Protein AF-A0A074TJA2-F1 (afdb_monomer_lite)

Secondary structure (DSSP, 8-state):
-----------GGGS-HHHHHHHHHHHHHHHHHHHHHHHTT--HHHHHHHHTTT-SS-EEEEE-TTT-EEEEEEE-----TTS-SEEEEEEE-TT--GGGTTSPPPEEEEEEE-TT--EEEEE--HHHHHHS---S-TT---HHHHHHHHT------SS-HHHHHHHHHHHHHTHHHHHT--TT-B-----HHHHHHHHHHHHT-

Radius of gyration: 16.57 Å; chains: 1; bounding box: 41×42×46 Å

Organism: NCBI:txid1185766

InterPro domains:
  IPR054242 Domain of unknown function DUF6969 [PF22308] (24-182)

Structure (mmCIF, N/CA/C/O backbone):
data_AF-A0A074TJA2-F1
#
_entry.id   AF-A0A074TJA2-F1
#
loop_
_atom_site.group_PDB
_atom_site.id
_atom_site.type_symbol
_atom_site.label_atom_id
_atom_site.label_alt_id
_atom_site.label_comp_id
_atom_site.label_asym_id
_atom_site.label_entity_id
_atom_site.label_seq_id
_atom_site.pdbx_PDB_ins_code
_atom_site.Cartn_x
_atom_site.Cartn_y
_atom_site.Cartn_z
_atom_site.occupancy
_atom_site.B_iso_or_equiv
_atom_site.auth_seq_id
_atom_site.auth_comp_id
_atom_site.auth_asym_id
_atom_site.auth_atom_id
_atom_site.pdbx_PDB_model_num
ATOM 1 N N . MET A 1 1 ? -2.357 29.536 -5.631 1.00 30.75 1 MET A N 1
ATOM 2 C CA . MET A 1 1 ? -2.933 29.443 -4.271 1.00 30.75 1 MET A CA 1
ATOM 3 C C . MET A 1 1 ? -4.140 28.509 -4.349 1.00 30.75 1 MET A C 1
ATOM 5 O O . MET A 1 1 ? -5.257 28.962 -4.555 1.00 30.75 1 MET A O 1
ATOM 9 N N . GLY A 1 2 ? -3.897 27.194 -4.376 1.00 33.72 2 GLY A N 1
ATOM 10 C CA . GLY A 1 2 ? -4.953 26.190 -4.551 1.00 33.72 2 GLY A CA 1
ATOM 11 C C . GLY A 1 2 ? -5.760 26.041 -3.265 1.00 33.72 2 GLY A C 1
ATOM 12 O O . GLY A 1 2 ? -5.173 25.934 -2.188 1.00 33.72 2 GLY A O 1
ATOM 13 N N . ARG A 1 3 ? -7.092 26.088 -3.366 1.00 32.34 3 ARG A N 1
ATOM 14 C CA . ARG A 1 3 ? -7.999 25.817 -2.243 1.00 32.34 3 ARG A CA 1
ATOM 15 C C . ARG A 1 3 ? -7.696 24.407 -1.733 1.00 32.34 3 ARG A C 1
ATOM 17 O O . ARG A 1 3 ? -7.904 23.450 -2.467 1.00 32.34 3 ARG A O 1
ATOM 24 N N . ARG A 1 4 ? -7.207 24.285 -0.495 1.00 37.53 4 ARG A N 1
ATOM 25 C CA . ARG A 1 4 ? -7.181 23.006 0.224 1.00 37.53 4 ARG A CA 1
ATOM 26 C C . ARG A 1 4 ? -8.641 22.610 0.445 1.00 37.53 4 ARG A C 1
ATOM 28 O O . ARG A 1 4 ? -9.307 23.204 1.290 1.00 37.53 4 ARG A O 1
ATOM 35 N N . GLY A 1 5 ? -9.171 21.716 -0.387 1.00 38.69 5 GLY A N 1
ATOM 36 C CA . GLY A 1 5 ? -10.471 21.106 -0.133 1.00 38.69 5 GLY A CA 1
ATOM 37 C C . GLY A 1 5 ? -10.385 20.355 1.190 1.00 38.69 5 GLY A C 1
ATOM 38 O O . GLY A 1 5 ? -9.496 19.530 1.369 1.00 38.69 5 GLY A O 1
ATOM 39 N N . THR A 1 6 ? -11.250 20.688 2.144 1.00 38.28 6 THR A N 1
ATOM 40 C CA . THR A 1 6 ? -11.366 19.943 3.397 1.00 38.28 6 THR A CA 1
ATOM 41 C C . THR A 1 6 ? -11.958 18.579 3.078 1.00 38.28 6 THR A C 1
ATOM 43 O O . THR A 1 6 ? -13.130 18.477 2.716 1.00 38.28 6 THR A O 1
ATOM 46 N N . PHE A 1 7 ? -11.123 17.551 3.163 1.00 52.09 7 PHE A N 1
ATOM 47 C CA . PHE A 1 7 ? -11.544 16.161 3.103 1.00 52.09 7 PHE A CA 1
ATOM 48 C C . PHE A 1 7 ? -12.272 15.774 4.396 1.00 52.09 7 PHE A C 1
ATOM 50 O O . PHE A 1 7 ? -11.975 16.307 5.465 1.00 52.09 7 PHE A O 1
ATOM 57 N N . THR A 1 8 ? -13.225 14.849 4.292 1.00 53.38 8 THR A N 1
ATOM 58 C CA . THR A 1 8 ? -13.797 14.158 5.451 1.00 53.38 8 THR A CA 1
ATOM 59 C C . THR A 1 8 ? -13.153 12.783 5.493 1.00 53.38 8 THR A C 1
ATOM 61 O O . THR A 1 8 ? -13.535 11.918 4.708 1.00 53.38 8 THR A O 1
ATOM 64 N N . THR A 1 9 ? -12.160 12.596 6.367 1.00 66.25 9 THR A N 1
ATOM 65 C CA . THR A 1 9 ? -11.638 11.262 6.686 1.00 66.25 9 THR A CA 1
ATOM 66 C C . THR A 1 9 ? -12.822 10.354 7.028 1.00 66.25 9 THR A C 1
ATOM 68 O O . THR A 1 9 ? -13.689 10.781 7.799 1.00 66.25 9 THR A O 1
ATOM 71 N N . PRO A 1 10 ? -12.927 9.159 6.419 1.00 73.88 10 PRO A N 1
ATOM 72 C CA . PRO A 1 10 ? -14.045 8.260 6.659 1.00 73.88 10 PRO A CA 1
ATOM 73 C C . PRO A 1 10 ? -14.183 7.973 8.154 1.00 73.88 10 PRO A C 1
ATOM 75 O O . PRO A 1 10 ? -13.211 7.669 8.843 1.00 73.88 10 PRO A O 1
ATOM 78 N N . ASP A 1 11 ? -15.411 8.104 8.648 1.00 83.50 11 ASP A N 1
ATOM 79 C CA . ASP A 1 11 ? -15.756 7.871 10.046 1.00 83.50 11 ASP A CA 1
ATOM 80 C C . ASP A 1 11 ? -15.705 6.364 10.339 1.00 83.50 11 ASP A C 1
ATOM 82 O O . ASP A 1 11 ? -16.609 5.622 9.943 1.00 83.50 11 ASP A O 1
ATOM 86 N N . LEU A 1 12 ? -14.640 5.917 11.017 1.00 85.62 12 LEU A N 1
ATOM 87 C CA . LEU A 1 12 ? -14.413 4.504 11.341 1.00 85.62 12 LEU A CA 1
ATOM 88 C C . LEU A 1 12 ? -15.567 3.899 12.151 1.00 85.62 12 LEU A C 1
ATOM 90 O O . LEU A 1 12 ? -15.895 2.732 11.959 1.00 85.62 12 LEU A O 1
ATOM 94 N N . THR A 1 13 ? -16.258 4.708 12.964 1.00 87.81 13 THR A N 1
ATOM 95 C CA . THR A 1 13 ? -17.393 4.261 13.793 1.00 87.81 13 THR A CA 1
ATOM 96 C C . THR A 1 13 ? -18.590 3.777 12.969 1.00 87.81 13 THR A C 1
ATOM 98 O O . THR A 1 13 ? -19.493 3.121 13.490 1.00 87.81 13 THR A O 1
ATOM 101 N N . ARG A 1 14 ? -18.624 4.119 11.675 1.00 88.31 14 ARG A N 1
ATOM 102 C CA . ARG A 1 14 ? -19.693 3.753 10.737 1.00 88.31 14 ARG A CA 1
ATOM 103 C C . ARG A 1 14 ? -19.328 2.574 9.847 1.00 88.31 14 ARG A C 1
ATOM 105 O O . ARG A 1 14 ? -20.159 2.158 9.038 1.00 88.31 14 ARG A O 1
ATOM 112 N N . LEU A 1 15 ? -18.102 2.064 9.944 1.00 90.25 15 LEU A N 1
ATOM 113 C CA . LEU A 1 15 ? -17.669 0.912 9.168 1.00 90.25 15 LEU A CA 1
ATOM 114 C C . LEU A 1 15 ? -18.193 -0.379 9.797 1.00 90.25 15 LEU A C 1
ATOM 116 O O . LEU A 1 15 ? -18.339 -0.501 11.011 1.00 90.25 15 LEU A O 1
ATOM 120 N N . ALA A 1 16 ? -18.488 -1.362 8.948 1.00 93.25 16 ALA A N 1
ATOM 121 C CA . ALA A 1 16 ? -18.800 -2.700 9.426 1.00 93.25 16 ALA A CA 1
ATOM 122 C C . ALA A 1 16 ? -17.566 -3.294 10.116 1.00 93.25 16 ALA A C 1
ATOM 124 O O . ALA A 1 16 ? -16.453 -3.142 9.616 1.00 93.25 16 ALA A O 1
ATOM 125 N N . ARG A 1 17 ? -17.778 -4.037 11.206 1.00 93.75 17 ARG A N 1
ATOM 126 C CA . ARG A 1 17 ? -16.699 -4.704 11.949 1.00 93.75 17 ARG A CA 1
ATOM 127 C C . ARG A 1 17 ? -15.769 -5.521 11.046 1.00 93.75 17 ARG A C 1
ATOM 129 O O . ARG A 1 17 ? -14.565 -5.364 11.150 1.00 93.75 17 ARG A O 1
ATOM 136 N N . ALA A 1 18 ? -16.323 -6.288 10.105 1.00 94.88 18 ALA A N 1
ATOM 137 C CA . ALA A 1 18 ? -15.527 -7.056 9.145 1.00 94.88 18 ALA A CA 1
ATOM 138 C C . ALA A 1 18 ? -14.554 -6.178 8.334 1.00 94.88 18 ALA A C 1
ATOM 140 O O . ALA A 1 18 ? -13.415 -6.563 8.114 1.00 94.88 18 ALA A O 1
ATOM 141 N N . ARG A 1 19 ? -14.962 -4.959 7.947 1.00 93.81 19 ARG A N 1
ATOM 142 C CA . ARG A 1 19 ? -14.074 -4.027 7.238 1.00 93.81 19 ARG A CA 1
ATOM 143 C C . ARG A 1 19 ? -12.976 -3.483 8.151 1.00 93.81 19 ARG A C 1
ATOM 145 O O . ARG A 1 19 ? -11.861 -3.283 7.691 1.00 93.81 19 ARG A O 1
ATOM 152 N N . LEU A 1 20 ? -13.281 -3.234 9.425 1.00 94.62 20 LEU A N 1
ATOM 153 C CA . LEU A 1 20 ? -12.276 -2.827 10.410 1.00 94.62 20 LEU A CA 1
ATOM 154 C C . LEU A 1 20 ? -11.256 -3.949 10.658 1.00 94.62 20 LEU A C 1
ATOM 156 O O . LEU A 1 20 ? -10.067 -3.666 10.711 1.00 94.62 20 LEU A O 1
ATOM 160 N N . GLU A 1 21 ? -11.701 -5.205 10.742 1.00 96.69 21 GLU A N 1
ATOM 161 C CA . GLU A 1 21 ? -10.829 -6.385 10.869 1.00 96.69 21 GLU A CA 1
ATOM 162 C C . GLU A 1 21 ? -9.907 -6.523 9.644 1.00 96.69 21 GLU A C 1
ATOM 164 O O . GLU A 1 21 ? -8.693 -6.589 9.801 1.00 96.69 21 GLU A O 1
ATOM 169 N N . GLU A 1 22 ? -10.445 -6.420 8.422 1.00 96.19 22 GLU A N 1
ATOM 170 C CA . GLU A 1 22 ? -9.640 -6.412 7.188 1.00 96.19 22 GLU A CA 1
ATOM 171 C C . GLU A 1 22 ? -8.593 -5.286 7.170 1.00 96.19 22 GLU A C 1
ATOM 173 O O . GLU A 1 22 ? -7.446 -5.495 6.774 1.00 96.19 22 GLU A O 1
ATOM 178 N N . MET A 1 23 ? -8.975 -4.077 7.597 1.00 94.69 23 MET A N 1
ATOM 179 C CA . MET A 1 23 ? -8.049 -2.946 7.677 1.00 94.69 23 MET A CA 1
ATOM 180 C C . MET A 1 23 ? -6.971 -3.173 8.744 1.00 94.69 23 MET A C 1
ATOM 182 O O . MET A 1 23 ? -5.825 -2.779 8.536 1.00 94.69 23 MET A O 1
ATOM 186 N N . HIS A 1 24 ? -7.317 -3.796 9.872 1.00 95.50 24 HIS A N 1
ATOM 187 C CA . HIS A 1 24 ? -6.368 -4.135 10.929 1.00 95.50 24 HIS A CA 1
ATOM 188 C C . HIS A 1 24 ? -5.329 -5.154 10.441 1.00 95.50 24 HIS A C 1
ATOM 190 O O . HIS A 1 24 ? -4.132 -4.886 10.532 1.00 95.50 24 HIS A O 1
ATOM 196 N N . ASP A 1 25 ? -5.770 -6.263 9.845 1.00 97.31 25 ASP A N 1
ATOM 197 C CA . ASP A 1 25 ? -4.887 -7.308 9.303 1.00 97.31 25 ASP A CA 1
ATOM 198 C C . ASP A 1 25 ? -3.959 -6.746 8.210 1.00 97.31 25 ASP A C 1
ATOM 200 O O . ASP A 1 25 ? -2.762 -7.056 8.131 1.00 97.31 25 ASP A O 1
ATOM 204 N N . ALA A 1 26 ? -4.494 -5.846 7.381 1.00 96.81 26 ALA A N 1
ATOM 205 C CA . ALA A 1 26 ? -3.713 -5.124 6.390 1.00 96.81 26 ALA A CA 1
ATOM 206 C C . ALA A 1 26 ? -2.653 -4.219 7.044 1.00 96.81 26 ALA A C 1
ATOM 208 O O . ALA A 1 26 ? -1.508 -4.190 6.593 1.00 96.81 26 ALA A O 1
ATOM 209 N N . ALA A 1 27 ? -2.985 -3.521 8.134 1.00 94.69 27 ALA A N 1
ATOM 210 C CA . ALA A 1 27 ? -2.016 -2.715 8.873 1.00 94.69 27 ALA A CA 1
ATOM 211 C C . ALA A 1 27 ? -0.883 -3.555 9.471 1.00 94.69 27 ALA A C 1
ATOM 213 O O . ALA A 1 27 ? 0.282 -3.167 9.363 1.00 94.69 27 ALA A O 1
ATOM 214 N N . GLU A 1 28 ? -1.202 -4.706 10.068 1.00 96.25 28 GLU A N 1
ATOM 215 C CA . GLU A 1 28 ? -0.191 -5.628 10.595 1.00 96.25 28 GLU A CA 1
ATOM 216 C C . GLU A 1 28 ? 0.767 -6.077 9.492 1.00 96.25 28 GLU A C 1
ATOM 218 O O . GLU A 1 28 ? 1.984 -6.020 9.666 1.00 96.25 28 GLU A O 1
ATOM 223 N N . THR A 1 29 ? 0.227 -6.409 8.319 1.00 97.38 29 THR A N 1
ATOM 224 C CA . THR A 1 29 ? 1.022 -6.802 7.151 1.00 97.38 29 THR A CA 1
ATOM 225 C C . THR A 1 29 ? 1.961 -5.681 6.688 1.00 97.38 29 THR A C 1
ATOM 227 O O . THR A 1 29 ? 3.137 -5.931 6.403 1.00 97.38 29 THR A O 1
ATOM 230 N N . VAL A 1 30 ? 1.481 -4.430 6.635 1.00 94.75 30 VAL A N 1
ATOM 231 C CA . VAL A 1 30 ? 2.305 -3.257 6.282 1.00 94.75 30 VAL A CA 1
ATOM 232 C C . VAL A 1 30 ? 3.472 -3.110 7.264 1.00 94.75 30 VAL A C 1
ATOM 234 O O . VAL A 1 30 ? 4.630 -3.027 6.843 1.00 94.75 30 VAL A O 1
ATOM 237 N N . LEU A 1 31 ? 3.188 -3.129 8.567 1.00 93.50 31 LEU A N 1
ATOM 238 C CA . LEU A 1 31 ? 4.196 -2.961 9.618 1.00 93.50 31 LEU A CA 1
ATOM 239 C C . LEU A 1 31 ? 5.183 -4.132 9.675 1.00 93.5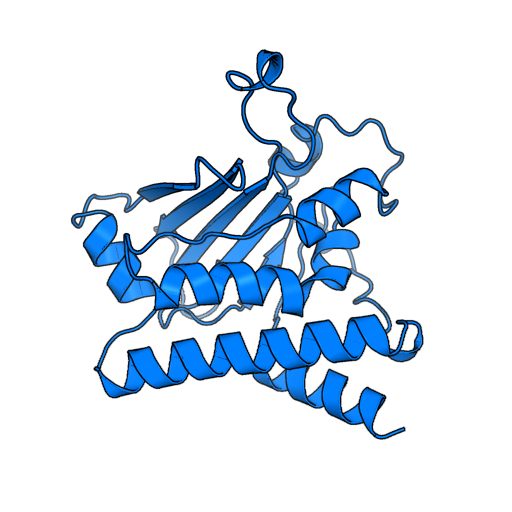0 31 LEU A C 1
ATOM 241 O O . LEU A 1 31 ? 6.377 -3.923 9.916 1.00 93.50 31 LEU A O 1
ATOM 245 N N . GLU A 1 32 ? 4.721 -5.358 9.428 1.00 95.75 32 GLU A N 1
ATOM 246 C CA . GLU A 1 32 ? 5.584 -6.533 9.332 1.00 95.75 32 GLU A CA 1
ATOM 247 C C . GLU A 1 32 ? 6.563 -6.391 8.164 1.00 95.75 32 GLU A C 1
ATOM 249 O O . GLU A 1 32 ? 7.770 -6.568 8.356 1.00 95.75 32 GLU A O 1
ATOM 254 N N . CYS A 1 33 ? 6.086 -5.990 6.983 1.00 94.69 33 CYS A N 1
ATOM 255 C CA . CYS A 1 33 ? 6.943 -5.769 5.818 1.00 94.69 33 CYS A CA 1
ATOM 256 C C . CYS A 1 33 ? 8.005 -4.694 6.092 1.00 94.69 33 CYS A C 1
ATOM 258 O O . CYS A 1 33 ? 9.193 -4.912 5.835 1.00 94.69 33 CYS A O 1
ATOM 260 N N . GLU A 1 34 ? 7.613 -3.557 6.674 1.00 92.12 34 GLU A N 1
ATOM 261 C CA . GLU A 1 34 ? 8.545 -2.495 7.076 1.00 92.12 34 GLU A CA 1
ATOM 262 C C . GLU A 1 34 ? 9.573 -2.993 8.108 1.00 92.12 34 GLU A C 1
ATOM 264 O O . GLU A 1 34 ? 10.772 -2.698 8.015 1.00 92.12 34 GLU A O 1
ATOM 269 N N . THR A 1 35 ? 9.139 -3.815 9.064 1.00 93.50 35 THR A N 1
ATOM 270 C CA . THR A 1 35 ? 10.003 -4.411 10.092 1.00 93.50 35 THR A CA 1
ATOM 271 C C . THR A 1 35 ? 11.000 -5.410 9.499 1.00 93.50 35 THR A C 1
ATOM 273 O O . THR A 1 35 ? 12.183 -5.391 9.842 1.00 93.50 35 THR A O 1
ATOM 276 N N . VAL A 1 36 ? 10.561 -6.298 8.608 1.00 94.62 36 VAL A N 1
ATOM 277 C CA . VAL A 1 36 ? 11.420 -7.308 7.967 1.00 94.62 36 VAL A CA 1
ATOM 278 C C . VAL A 1 36 ? 12.465 -6.649 7.066 1.00 94.62 36 VAL A C 1
ATOM 280 O O . VAL A 1 36 ? 13.647 -7.010 7.123 1.00 94.62 36 VAL A O 1
ATOM 283 N N . LEU A 1 37 ? 12.062 -5.647 6.281 1.00 92.19 37 LEU A N 1
ATOM 284 C CA . LEU A 1 37 ? 12.979 -4.886 5.432 1.00 92.19 37 LEU A CA 1
ATOM 285 C C . LEU A 1 37 ? 14.012 -4.135 6.280 1.00 92.19 37 LEU A C 1
ATOM 287 O O . LEU A 1 37 ? 15.217 -4.273 6.048 1.00 92.19 37 LEU A O 1
ATOM 291 N N . SER A 1 38 ? 13.567 -3.426 7.320 1.00 92.00 38 SER A N 1
ATOM 292 C CA . SER A 1 38 ? 14.460 -2.638 8.178 1.00 92.00 38 SER A CA 1
ATOM 293 C C . SER A 1 38 ? 15.469 -3.491 8.952 1.00 92.00 38 SER A C 1
ATOM 295 O O . SER A 1 38 ? 16.636 -3.106 9.043 1.00 92.00 38 SER A O 1
ATOM 297 N N . LYS A 1 39 ? 15.089 -4.690 9.423 1.00 93.69 39 LYS A N 1
ATOM 298 C CA . LYS A 1 39 ? 16.019 -5.668 10.033 1.00 93.69 39 LYS A CA 1
ATOM 299 C C . LYS A 1 39 ? 17.178 -6.051 9.110 1.00 93.69 39 LYS A C 1
ATOM 301 O O . LYS A 1 39 ? 18.247 -6.416 9.592 1.00 93.69 39 LYS A O 1
ATOM 306 N N . SER A 1 40 ? 16.976 -5.946 7.800 1.00 92.06 40 SER A N 1
ATOM 307 C CA . SER A 1 40 ? 17.986 -6.233 6.780 1.00 92.06 40 SER A CA 1
ATOM 308 C C . SER A 1 40 ? 18.707 -4.976 6.271 1.00 92.06 40 SER A C 1
ATOM 310 O O . SER A 1 40 ? 19.470 -5.055 5.310 1.00 92.06 40 SER A O 1
ATOM 312 N N . GLY A 1 41 ? 18.465 -3.808 6.878 1.00 90.12 41 GLY A N 1
ATOM 313 C CA . GLY A 1 41 ? 18.992 -2.524 6.405 1.00 90.12 41 GLY A CA 1
ATOM 314 C C . GLY A 1 41 ? 18.374 -2.057 5.082 1.00 90.12 41 GLY A C 1
ATOM 315 O O . GLY A 1 41 ? 18.992 -1.268 4.368 1.00 90.12 41 GLY A O 1
ATOM 316 N N . MET A 1 42 ? 17.189 -2.566 4.737 1.00 91.31 42 MET A N 1
ATOM 317 C CA . MET A 1 42 ? 16.442 -2.227 3.527 1.00 91.31 42 MET A CA 1
ATOM 318 C C . MET A 1 42 ? 15.209 -1.385 3.871 1.00 91.31 42 MET A C 1
ATOM 320 O O . MET A 1 42 ? 14.716 -1.392 4.998 1.00 91.31 42 MET A O 1
ATOM 324 N N . SER A 1 43 ? 14.684 -0.683 2.874 1.00 89.94 43 SER A N 1
ATOM 325 C CA . SER A 1 43 ? 13.373 -0.042 2.912 1.00 89.94 43 SER A CA 1
ATOM 326 C C . SER A 1 43 ? 12.624 -0.298 1.611 1.00 89.94 43 SER A C 1
ATOM 328 O O . SER A 1 43 ? 13.216 -0.663 0.594 1.00 89.94 43 SER A O 1
ATOM 330 N N . VAL A 1 44 ? 11.316 -0.056 1.619 1.00 88.81 44 VAL A N 1
ATOM 331 C CA . VAL A 1 44 ? 10.482 -0.183 0.417 1.00 88.81 44 VAL A CA 1
ATOM 332 C C . VAL A 1 44 ? 11.040 0.684 -0.726 1.00 88.81 44 VAL A C 1
ATOM 334 O O . VAL A 1 44 ? 11.194 0.228 -1.859 1.00 88.81 44 VAL A O 1
ATOM 337 N N . VAL A 1 45 ? 11.472 1.909 -0.404 1.00 87.38 45 VAL A N 1
ATOM 338 C CA . VAL A 1 45 ? 12.101 2.833 -1.361 1.00 87.38 45 VAL A CA 1
ATOM 339 C C . VAL A 1 45 ? 13.449 2.316 -1.862 1.00 87.38 45 VAL A C 1
ATOM 341 O O . VAL A 1 45 ? 13.713 2.404 -3.061 1.00 87.38 45 VAL A O 1
ATOM 344 N N . SER A 1 46 ? 14.309 1.763 -0.997 1.00 86.94 46 SER A N 1
ATOM 345 C CA . SER A 1 46 ? 15.611 1.254 -1.450 1.00 86.94 46 SER A CA 1
ATOM 346 C C . SER A 1 46 ? 15.461 0.098 -2.435 1.00 86.94 46 SER A C 1
ATOM 348 O O . SER A 1 46 ? 16.213 0.016 -3.407 1.00 86.94 46 SER A O 1
ATOM 350 N N . GLU A 1 47 ? 14.476 -0.770 -2.212 1.00 88.88 47 GLU A N 1
ATOM 351 C CA . GLU A 1 47 ? 14.199 -1.910 -3.084 1.00 88.88 47 GLU A CA 1
ATOM 352 C C . GLU A 1 47 ? 13.637 -1.467 -4.441 1.00 88.88 47 GLU A C 1
ATOM 354 O O . GLU A 1 47 ? 14.078 -1.963 -5.482 1.00 88.88 47 GLU A O 1
ATOM 359 N N . TRP A 1 48 ? 12.766 -0.456 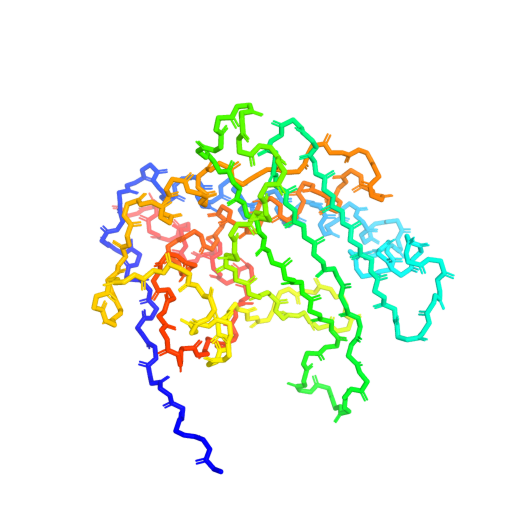-4.480 1.00 86.94 48 TRP A N 1
ATOM 360 C CA . TRP A 1 48 ? 12.337 0.128 -5.754 1.00 86.94 48 TRP A CA 1
ATOM 361 C C . TRP A 1 48 ? 13.448 0.861 -6.494 1.00 86.94 48 TRP A C 1
ATOM 363 O O . TRP A 1 48 ? 13.554 0.734 -7.711 1.00 86.94 48 TRP A O 1
ATOM 373 N N . LEU A 1 49 ? 14.316 1.589 -5.791 1.00 84.06 49 LEU A N 1
ATOM 374 C CA . LEU A 1 49 ? 15.472 2.235 -6.415 1.00 84.06 49 LEU A CA 1
ATOM 375 C C . LEU A 1 49 ? 16.397 1.212 -7.089 1.00 84.06 49 LEU A C 1
ATOM 377 O O . LEU A 1 49 ? 16.886 1.464 -8.195 1.00 84.06 49 LEU A O 1
ATOM 381 N N . ARG A 1 50 ? 16.596 0.047 -6.456 1.00 84.31 50 ARG A N 1
ATOM 382 C CA . ARG A 1 50 ? 17.317 -1.087 -7.055 1.00 84.31 50 ARG A CA 1
ATOM 383 C C . ARG A 1 50 ? 16.590 -1.615 -8.294 1.00 84.31 50 ARG A C 1
ATOM 385 O O . ARG A 1 50 ? 17.232 -1.818 -9.322 1.00 84.31 50 ARG A O 1
ATOM 392 N N . ALA A 1 51 ? 15.270 -1.786 -8.224 1.00 82.00 51 ALA A N 1
ATOM 393 C CA . ALA A 1 51 ? 14.442 -2.275 -9.330 1.00 82.00 51 ALA A CA 1
ATOM 394 C C . ALA A 1 51 ? 14.452 -1.354 -10.555 1.00 82.00 51 ALA A C 1
ATOM 396 O O . ALA A 1 51 ? 14.583 -1.812 -11.686 1.00 82.00 51 ALA A O 1
ATOM 397 N N . CYS A 1 52 ? 14.384 -0.048 -10.311 1.00 78.81 52 CYS A N 1
ATOM 398 C CA . CYS A 1 52 ? 14.489 1.020 -11.296 1.00 78.81 52 CYS A CA 1
ATOM 399 C C . CYS A 1 52 ? 15.914 1.144 -11.908 1.00 78.81 52 CYS A C 1
ATOM 401 O O . CYS A 1 52 ? 16.177 2.088 -12.656 1.00 78.81 52 CYS A O 1
ATOM 403 N N . ALA A 1 53 ? 16.853 0.243 -11.575 1.00 72.19 53 ALA A N 1
ATOM 404 C CA . ALA A 1 53 ? 18.239 0.200 -12.058 1.00 72.19 53 ALA A CA 1
ATOM 405 C C . ALA A 1 53 ? 19.011 1.530 -11.914 1.00 72.19 53 ALA A C 1
ATOM 407 O O . ALA A 1 53 ? 19.918 1.823 -12.692 1.00 72.19 53 ALA A O 1
ATOM 408 N N . GLY A 1 54 ? 18.641 2.364 -10.935 1.00 61.59 54 GLY A N 1
ATOM 409 C CA . GLY A 1 54 ? 19.248 3.682 -10.733 1.00 61.59 54 GLY A CA 1
ATOM 410 C C . GLY A 1 54 ? 18.986 4.709 -11.846 1.00 61.59 54 GLY A C 1
ATOM 411 O O . GLY A 1 54 ? 19.672 5.733 -11.879 1.00 61.59 54 GLY A O 1
ATOM 412 N N . ALA A 1 55 ? 18.024 4.470 -12.749 1.00 58.28 55 ALA A N 1
ATOM 413 C CA . ALA A 1 55 ? 17.640 5.425 -13.792 1.00 58.28 55 ALA A CA 1
ATOM 414 C C . ALA A 1 55 ? 17.224 6.781 -13.186 1.00 58.28 55 ALA A C 1
ATOM 416 O O . ALA A 1 55 ? 16.686 6.825 -12.083 1.00 58.28 55 ALA A O 1
ATOM 417 N N . ARG A 1 56 ? 17.466 7.899 -13.890 1.00 57.50 56 ARG A N 1
ATOM 418 C CA . ARG A 1 56 ? 16.998 9.237 -13.481 1.00 57.50 56 ARG A CA 1
ATOM 419 C C . ARG A 1 56 ? 16.204 9.920 -14.606 1.00 57.50 56 ARG A C 1
ATOM 421 O O . ARG A 1 56 ? 16.751 10.051 -15.701 1.00 57.50 56 ARG A O 1
ATOM 428 N N . PRO A 1 57 ? 14.960 10.374 -14.347 1.00 63.09 57 PRO A N 1
ATOM 429 C CA . PRO A 1 57 ? 14.214 10.194 -13.095 1.00 63.09 57 PRO A CA 1
ATOM 430 C C . PRO A 1 57 ? 13.903 8.709 -12.839 1.00 63.09 57 PRO A C 1
ATOM 432 O O . PRO A 1 57 ? 13.569 7.973 -13.768 1.00 63.09 57 PRO A O 1
ATOM 435 N N . ALA A 1 58 ? 14.056 8.261 -11.587 1.00 73.81 58 ALA A N 1
ATOM 436 C CA . ALA A 1 58 ? 13.834 6.864 -11.222 1.00 73.81 58 ALA A CA 1
ATOM 437 C C . ALA A 1 58 ? 12.339 6.573 -11.302 1.00 73.81 58 ALA A C 1
ATOM 439 O O . ALA A 1 58 ? 11.559 7.051 -10.476 1.00 73.81 58 ALA A O 1
ATOM 440 N N . ARG A 1 59 ? 11.954 5.825 -12.337 1.00 84.69 59 ARG A N 1
ATOM 441 C CA . ARG A 1 59 ? 10.591 5.363 -12.572 1.00 84.69 59 ARG A CA 1
ATOM 442 C C . ARG A 1 59 ? 10.620 3.883 -12.923 1.00 84.69 59 ARG A C 1
ATOM 444 O O . ARG A 1 59 ? 11.339 3.486 -13.836 1.00 84.69 59 ARG A O 1
ATOM 451 N N . CYS A 1 60 ? 9.804 3.097 -12.237 1.00 83.94 60 CYS A N 1
ATOM 452 C CA . CYS A 1 60 ? 9.584 1.693 -12.556 1.00 83.94 60 CYS A CA 1
ATOM 453 C C . CYS A 1 60 ? 8.084 1.403 -12.537 1.00 83.94 60 CYS A C 1
ATOM 455 O O . CYS A 1 60 ? 7.334 1.964 -11.741 1.00 83.94 60 CYS A O 1
ATOM 457 N N . GLU A 1 61 ? 7.654 0.571 -13.477 1.00 89.81 61 GLU A N 1
ATOM 458 C CA . GLU A 1 61 ? 6.267 0.161 -13.658 1.00 89.81 61 GLU A CA 1
ATOM 459 C C . GLU A 1 61 ? 6.198 -1.348 -13.482 1.00 89.81 61 GLU A C 1
ATOM 461 O O . GLU A 1 61 ? 6.961 -2.082 -14.110 1.00 89.81 61 GLU A O 1
ATOM 466 N N . ILE A 1 62 ? 5.306 -1.790 -12.603 1.00 91.00 62 ILE A N 1
ATOM 467 C CA . ILE A 1 62 ? 5.114 -3.192 -12.250 1.00 91.00 62 ILE A CA 1
ATOM 468 C C . ILE A 1 62 ? 3.656 -3.517 -12.518 1.00 91.00 62 ILE A C 1
ATOM 470 O O . ILE A 1 62 ? 2.766 -2.804 -12.062 1.00 91.00 62 ILE A O 1
ATOM 474 N N . THR A 1 63 ? 3.424 -4.568 -13.295 1.00 90.88 63 THR A N 1
ATOM 475 C CA . THR A 1 63 ? 2.086 -5.066 -13.619 1.00 90.88 63 THR A CA 1
ATOM 476 C C . THR A 1 63 ? 2.041 -6.542 -13.287 1.00 90.88 63 THR A C 1
ATOM 478 O O . THR A 1 63 ? 2.846 -7.310 -13.813 1.00 90.88 63 THR A O 1
ATOM 481 N N . ASP A 1 64 ? 1.102 -6.917 -12.431 1.00 91.44 64 ASP A N 1
ATOM 482 C CA . ASP A 1 64 ? 0.743 -8.302 -12.190 1.00 91.44 64 ASP A CA 1
ATOM 483 C C . ASP A 1 64 ? -0.236 -8.751 -13.288 1.00 91.44 64 ASP A C 1
ATOM 485 O O . ASP A 1 64 ? -1.332 -8.193 -13.398 1.00 91.44 64 ASP A O 1
ATOM 489 N N . PRO A 1 65 ? 0.149 -9.693 -14.165 1.00 86.81 65 PRO A N 1
ATOM 490 C CA . PRO A 1 65 ? -0.711 -10.125 -15.258 1.00 86.81 65 PRO A CA 1
ATOM 491 C C . PRO A 1 65 ? -1.908 -10.962 -14.786 1.00 86.81 65 PRO A C 1
ATOM 493 O O . PRO A 1 65 ? -2.891 -11.041 -15.524 1.00 86.81 65 PRO A O 1
ATOM 496 N N . GLU A 1 66 ? -1.833 -11.587 -13.606 1.00 87.12 66 GLU A N 1
ATOM 497 C CA . GLU A 1 66 ? -2.883 -12.457 -13.071 1.00 87.12 66 GLU A CA 1
ATOM 498 C C . GLU A 1 66 ? -3.980 -11.631 -12.404 1.00 87.12 66 GLU A C 1
ATOM 500 O O . GLU A 1 66 ? -5.150 -11.741 -12.772 1.00 87.12 66 GLU A O 1
ATOM 505 N N . THR A 1 67 ? -3.600 -10.730 -11.498 1.00 87.81 67 THR A N 1
ATOM 506 C CA . THR A 1 67 ? -4.556 -9.852 -10.801 1.00 87.81 67 THR A CA 1
ATOM 507 C C . THR A 1 67 ? -4.916 -8.604 -11.610 1.00 87.81 67 THR A C 1
ATOM 509 O O . THR A 1 67 ? -5.850 -7.882 -11.266 1.00 87.81 67 THR A O 1
ATOM 512 N N . ARG A 1 68 ? -4.153 -8.310 -12.675 1.00 86.50 68 ARG A N 1
ATOM 513 C CA . ARG A 1 68 ? -4.229 -7.071 -13.474 1.00 86.50 68 ARG A CA 1
ATOM 514 C C . ARG A 1 68 ? -4.024 -5.796 -12.651 1.00 86.50 68 ARG A C 1
ATOM 516 O O . ARG A 1 68 ? -4.403 -4.700 -13.080 1.00 86.50 68 ARG A O 1
ATOM 523 N N . SER A 1 69 ? -3.406 -5.924 -11.481 1.00 91.38 69 SER A N 1
ATOM 524 C CA . SER A 1 69 ? -3.007 -4.790 -10.658 1.00 91.38 69 SER A CA 1
ATOM 525 C C . SER A 1 69 ? -1.691 -4.230 -11.163 1.00 91.38 69 SER A C 1
ATOM 527 O O . SER A 1 69 ? -0.764 -4.956 -11.527 1.00 91.38 69 SER A O 1
ATOM 529 N N . ARG A 1 70 ? -1.602 -2.906 -11.199 1.00 91.88 70 ARG A N 1
ATOM 530 C CA . ARG A 1 70 ? -0.422 -2.213 -11.694 1.00 91.88 70 ARG A CA 1
ATOM 531 C C . ARG A 1 70 ? -0.094 -1.036 -10.804 1.00 91.88 70 ARG A C 1
ATOM 533 O O . ARG A 1 70 ? -0.981 -0.303 -10.374 1.00 91.88 70 ARG A O 1
ATOM 540 N N . TYR A 1 71 ? 1.194 -0.809 -10.602 1.00 92.12 71 TYR A N 1
ATOM 541 C CA . TYR A 1 71 ? 1.668 0.415 -9.987 1.00 92.12 71 TYR A CA 1
ATOM 542 C C . TYR A 1 71 ? 2.868 0.999 -10.725 1.00 92.12 71 TYR A C 1
ATOM 544 O O . TYR A 1 71 ? 3.660 0.293 -11.354 1.00 92.12 71 TYR A O 1
ATOM 552 N N . VAL A 1 72 ? 3.003 2.318 -10.637 1.00 90.19 72 VAL A N 1
ATOM 553 C CA . VAL A 1 72 ? 4.159 3.061 -11.133 1.00 90.19 72 VAL A CA 1
ATOM 554 C C . VAL A 1 72 ? 4.791 3.786 -9.959 1.00 90.19 72 VAL A C 1
ATOM 556 O O . VAL A 1 72 ? 4.190 4.688 -9.384 1.00 90.19 72 VAL A O 1
ATOM 559 N N . PHE A 1 73 ? 6.019 3.412 -9.627 1.00 89.62 73 PHE A N 1
ATOM 560 C CA . PHE A 1 73 ? 6.828 4.115 -8.642 1.00 89.62 73 PHE A CA 1
ATOM 561 C C . PHE A 1 73 ? 7.616 5.240 -9.315 1.00 89.62 73 PHE A C 1
ATOM 563 O O . PHE A 1 73 ? 8.152 5.060 -10.415 1.00 89.62 73 PHE A O 1
ATOM 570 N N . ARG A 1 74 ? 7.713 6.393 -8.650 1.00 87.31 74 ARG A N 1
ATOM 571 C CA . ARG A 1 74 ? 8.480 7.556 -9.099 1.00 87.31 74 ARG A CA 1
ATOM 572 C C . ARG A 1 74 ? 9.186 8.234 -7.930 1.00 87.31 74 ARG A C 1
ATOM 574 O O . ARG A 1 74 ? 8.555 8.571 -6.933 1.00 87.31 74 ARG A O 1
ATOM 581 N N . VAL A 1 75 ? 10.467 8.541 -8.107 1.00 83.50 75 VAL A N 1
ATOM 582 C CA . VAL A 1 75 ? 11.188 9.487 -7.241 1.00 83.50 75 VAL A CA 1
ATOM 583 C C . VAL A 1 75 ? 10.924 10.910 -7.717 1.00 83.50 75 VAL A C 1
ATOM 585 O O . VAL A 1 75 ? 11.000 11.187 -8.917 1.00 83.50 75 VAL A O 1
ATOM 588 N N . LEU A 1 76 ? 10.606 11.808 -6.789 1.00 81.31 76 LEU A N 1
ATOM 589 C CA . LEU A 1 76 ? 10.369 13.212 -7.097 1.00 81.31 76 LEU A CA 1
ATOM 590 C C . LEU A 1 76 ? 11.666 14.017 -6.969 1.00 81.31 76 LEU A C 1
ATOM 592 O O . LEU A 1 76 ? 12.438 13.822 -6.036 1.00 81.31 76 LEU A O 1
ATOM 596 N N . ASP A 1 77 ? 11.880 14.953 -7.896 1.00 67.06 77 ASP A N 1
ATOM 597 C CA . ASP A 1 77 ? 13.025 15.879 -7.880 1.00 67.06 77 ASP A CA 1
ATOM 598 C C . ASP A 1 77 ? 12.794 17.097 -6.951 1.00 67.06 77 ASP A C 1
ATOM 600 O O . ASP A 1 77 ? 13.543 18.074 -6.995 1.00 67.06 77 ASP A O 1
ATOM 604 N N . THR A 1 78 ? 11.743 17.083 -6.124 1.00 59.59 78 THR A N 1
ATOM 605 C CA . THR A 1 78 ? 11.301 18.237 -5.323 1.00 59.59 78 THR A CA 1
ATOM 606 C C . THR A 1 78 ? 11.858 18.248 -3.896 1.00 59.59 78 THR A C 1
ATOM 608 O O . THR A 1 78 ? 12.165 17.214 -3.304 1.00 59.59 78 THR A O 1
ATOM 611 N N . GLY A 1 79 ? 12.096 19.468 -3.402 1.00 50.59 79 GLY A N 1
ATOM 612 C CA . GLY A 1 79 ? 13.066 19.797 -2.366 1.00 50.59 79 GLY A CA 1
ATOM 613 C C . GLY A 1 79 ? 12.438 20.223 -1.044 1.00 50.59 79 GLY A C 1
ATOM 614 O O . GLY A 1 79 ? 11.965 21.345 -0.902 1.00 50.59 79 GLY A O 1
ATOM 615 N N . GLY A 1 80 ? 12.568 19.364 -0.036 1.00 49.75 80 GLY A N 1
ATOM 616 C CA . GLY A 1 80 ? 12.365 19.702 1.371 1.00 49.75 80 GLY A CA 1
ATOM 617 C C . GLY A 1 80 ? 11.924 18.485 2.195 1.00 49.75 80 GLY A C 1
ATOM 618 O O . GLY A 1 80 ? 11.253 17.608 1.662 1.00 49.75 80 GLY A O 1
ATOM 619 N N . PRO A 1 81 ? 12.262 18.409 3.496 1.00 55.12 81 PRO A N 1
ATOM 620 C CA . PRO A 1 81 ? 11.874 17.292 4.371 1.00 55.12 81 PRO A CA 1
ATOM 621 C C . PRO A 1 81 ? 10.353 17.153 4.562 1.00 55.12 81 PRO A C 1
ATOM 623 O O . PRO A 1 81 ? 9.879 16.101 4.978 1.00 55.12 81 PRO A O 1
ATOM 626 N N . GLU A 1 82 ? 9.583 18.204 4.260 1.00 58.16 82 GLU A N 1
ATOM 627 C CA . GLU A 1 82 ? 8.122 18.224 4.382 1.00 58.16 82 GLU A CA 1
ATOM 628 C C . GLU A 1 82 ? 7.384 17.802 3.104 1.00 58.16 82 GLU A C 1
ATOM 630 O O . GLU A 1 82 ? 6.166 17.624 3.150 1.00 58.16 82 GLU A O 1
ATOM 635 N N . GLU A 1 83 ? 8.081 17.532 1.999 1.00 70.06 83 GLU A N 1
ATOM 636 C CA . GLU A 1 83 ? 7.486 17.079 0.733 1.00 70.06 83 GLU A CA 1
ATOM 637 C C . GLU A 1 83 ? 7.592 15.554 0.556 1.00 70.06 83 GLU A C 1
ATOM 639 O O . GLU A 1 83 ? 8.356 14.882 1.253 1.00 70.06 83 GLU A O 1
ATOM 644 N N . ASP A 1 84 ? 6.785 14.983 -0.343 1.00 75.06 84 ASP A N 1
ATOM 645 C CA . ASP A 1 84 ? 6.933 13.571 -0.707 1.00 75.06 84 ASP A CA 1
ATOM 646 C C . ASP A 1 84 ? 8.271 13.381 -1.427 1.00 75.06 84 ASP A C 1
ATOM 648 O O . ASP A 1 84 ? 8.551 14.060 -2.417 1.00 75.06 84 ASP A O 1
ATOM 652 N N . ALA A 1 85 ? 9.074 12.423 -0.972 1.00 82.06 85 ALA A N 1
ATOM 653 C CA . ALA A 1 85 ? 10.293 12.034 -1.672 1.00 82.06 85 ALA A CA 1
ATOM 654 C C . ALA A 1 85 ? 9.978 11.111 -2.856 1.00 82.06 85 ALA A C 1
ATOM 656 O O . ALA A 1 85 ? 10.687 11.101 -3.864 1.00 82.06 85 ALA A O 1
ATOM 657 N N . CYS A 1 86 ? 8.927 10.299 -2.723 1.00 86.06 86 CYS A N 1
ATOM 658 C CA . CYS A 1 86 ? 8.517 9.316 -3.716 1.00 86.06 86 CYS A CA 1
ATOM 659 C C . CYS A 1 86 ? 6.994 9.274 -3.842 1.00 86.06 86 CYS A C 1
ATOM 661 O O . CYS A 1 86 ? 6.268 9.595 -2.902 1.00 86.06 86 CYS A O 1
ATOM 663 N N . GLN A 1 87 ? 6.514 8.848 -5.004 1.00 88.62 87 GLN A N 1
ATOM 664 C CA . GLN A 1 87 ? 5.100 8.632 -5.280 1.00 88.62 87 GLN A CA 1
ATOM 665 C C . GLN A 1 87 ? 4.875 7.278 -5.935 1.00 88.62 87 GLN A C 1
ATOM 667 O O . GLN A 1 87 ? 5.712 6.786 -6.694 1.00 88.62 87 GLN A O 1
ATOM 672 N N . ILE A 1 88 ? 3.714 6.706 -5.648 1.00 90.12 88 ILE A N 1
ATOM 673 C CA . ILE A 1 88 ? 3.225 5.472 -6.243 1.00 90.12 88 ILE A CA 1
ATOM 674 C C . ILE A 1 88 ? 1.870 5.762 -6.867 1.00 90.12 88 ILE A C 1
ATOM 676 O O . ILE A 1 88 ? 0.925 6.100 -6.162 1.00 90.12 88 ILE A O 1
ATOM 680 N N . ASP A 1 89 ? 1.767 5.592 -8.174 1.00 89.12 89 ASP A N 1
ATOM 681 C CA . ASP A 1 89 ? 0.506 5.641 -8.903 1.00 89.12 89 ASP A CA 1
ATOM 682 C C . ASP A 1 89 ? -0.078 4.232 -9.019 1.00 89.12 89 ASP A C 1
ATOM 684 O O . ASP A 1 89 ? 0.586 3.341 -9.545 1.00 89.12 89 ASP A O 1
ATOM 688 N N . LEU A 1 90 ? -1.312 4.039 -8.562 1.00 90.69 90 LEU A N 1
ATOM 689 C CA . LEU A 1 90 ? -2.009 2.753 -8.540 1.00 90.69 90 LEU A CA 1
ATOM 690 C C . LEU A 1 90 ? -3.021 2.643 -9.682 1.00 90.69 90 LEU A C 1
ATOM 692 O O . LEU A 1 90 ? -3.715 3.609 -10.002 1.00 90.69 90 LEU A O 1
ATOM 696 N N . TYR A 1 91 ? -3.158 1.446 -10.243 1.00 88.12 91 TYR A N 1
ATOM 697 C CA . TYR A 1 91 ? -4.110 1.105 -11.296 1.00 88.12 91 TYR A CA 1
ATOM 698 C C . TYR A 1 91 ? -4.644 -0.312 -11.054 1.00 88.12 91 TYR A C 1
ATOM 700 O O . TYR A 1 91 ? -3.881 -1.200 -10.674 1.00 88.12 91 TYR A O 1
ATOM 708 N N . CYS A 1 92 ? -5.930 -0.550 -11.305 1.00 85.81 92 CYS A N 1
ATOM 709 C CA . CYS A 1 92 ? -6.507 -1.890 -11.177 1.00 85.81 92 CYS A CA 1
ATOM 710 C C . CYS A 1 92 ? -7.649 -2.105 -12.152 1.00 85.81 92 CYS A C 1
ATOM 712 O O . CYS A 1 92 ? -8.562 -1.285 -12.242 1.00 85.81 92 CYS A O 1
ATOM 714 N N . ASP A 1 93 ? -7.633 -3.247 -12.823 1.00 78.69 93 ASP A N 1
ATOM 715 C CA . ASP A 1 93 ? -8.663 -3.636 -13.770 1.00 78.69 93 ASP A CA 1
ATOM 716 C C . ASP A 1 93 ? -9.387 -4.910 -13.324 1.00 78.69 93 ASP A C 1
ATOM 718 O O . ASP A 1 93 ? -9.233 -5.983 -13.903 1.00 78.69 93 ASP A O 1
ATOM 722 N N . ALA A 1 94 ? -10.202 -4.769 -12.278 1.00 67.44 94 ALA A N 1
ATOM 723 C CA . ALA A 1 94 ? -10.950 -5.865 -11.660 1.00 67.44 94 ALA A CA 1
ATOM 724 C C . ALA A 1 94 ? -12.058 -6.478 -12.541 1.00 67.44 94 ALA A C 1
ATOM 726 O O . ALA A 1 94 ? -12.693 -7.452 -12.141 1.00 67.44 94 ALA A O 1
ATOM 727 N N . ARG A 1 95 ? -12.372 -5.876 -13.699 1.00 61.75 95 ARG A N 1
ATOM 728 C CA . ARG A 1 95 ? -13.527 -6.260 -14.534 1.00 61.75 95 ARG A CA 1
ATOM 729 C C . ARG A 1 95 ? -13.191 -6.552 -15.991 1.00 61.75 95 ARG A C 1
ATOM 731 O O . ARG A 1 95 ? -14.108 -6.924 -16.720 1.00 61.75 95 ARG A O 1
ATOM 738 N N . ALA A 1 96 ? -11.938 -6.407 -16.418 1.00 59.66 96 ALA A N 1
ATOM 739 C CA . ALA A 1 96 ? -11.595 -6.674 -17.805 1.00 59.66 96 ALA A CA 1
ATOM 740 C C . ALA A 1 96 ? -11.886 -8.118 -18.192 1.00 59.66 96 ALA A C 1
ATOM 742 O O . ALA A 1 96 ? -11.331 -9.083 -17.661 1.00 59.66 96 ALA A O 1
ATOM 743 N N . THR A 1 97 ? -12.722 -8.250 -19.209 1.00 58.19 97 THR A N 1
ATOM 744 C CA . THR A 1 97 ? -12.815 -9.477 -19.984 1.00 58.19 97 THR A CA 1
ATOM 745 C C . THR A 1 97 ? -11.503 -9.709 -20.747 1.00 58.19 97 THR A C 1
ATOM 747 O O . THR A 1 97 ? -10.777 -8.756 -21.037 1.00 58.19 97 THR A O 1
ATOM 750 N N . PRO A 1 98 ? -11.197 -10.945 -21.184 1.00 55.81 98 PRO A N 1
ATOM 751 C CA . PRO A 1 98 ? -10.025 -11.208 -22.026 1.00 55.81 98 PRO A CA 1
ATOM 752 C C . PRO A 1 98 ? -9.952 -10.337 -23.295 1.00 55.81 98 PRO A C 1
ATOM 754 O O . PRO A 1 98 ? -8.867 -10.104 -23.819 1.00 55.81 98 PRO A O 1
ATOM 757 N N . SER A 1 99 ? -11.091 -9.826 -23.784 1.00 54.94 99 SER A N 1
ATOM 758 C CA . SER A 1 99 ? -11.141 -8.910 -24.934 1.00 54.94 99 SER A CA 1
ATOM 759 C C . SER A 1 99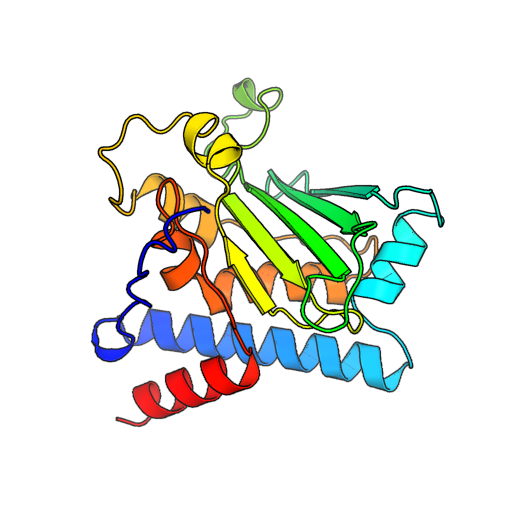 ? -10.674 -7.484 -24.607 1.00 54.94 99 SER A C 1
ATOM 761 O O . SER A 1 99 ? -10.171 -6.782 -25.481 1.00 54.94 99 SER A O 1
ATOM 763 N N . GLU A 1 100 ? -10.777 -7.082 -23.340 1.00 59.59 100 GLU A N 1
ATOM 764 C CA . GLU A 1 100 ? -10.357 -5.780 -22.812 1.00 59.59 100 GLU A CA 1
ATOM 765 C C . GLU A 1 100 ? -8.921 -5.821 -22.276 1.00 59.59 100 GLU A C 1
ATOM 767 O O . GLU A 1 100 ? -8.420 -4.821 -21.770 1.00 59.59 100 GLU A O 1
ATOM 772 N N . ALA A 1 101 ? -8.215 -6.948 -22.439 1.00 57.06 101 ALA A N 1
ATOM 773 C CA . ALA A 1 101 ? -6.854 -7.128 -21.944 1.00 57.06 101 ALA A CA 1
ATOM 774 C C . ALA A 1 101 ? -5.863 -6.067 -22.458 1.00 57.06 101 ALA A C 1
ATOM 776 O O . ALA A 1 101 ? -4.889 -5.775 -21.768 1.00 57.06 101 ALA A O 1
ATOM 777 N N . ASN A 1 102 ? -6.140 -5.479 -23.628 1.00 58.44 102 ASN A N 1
ATOM 778 C CA . ASN A 1 102 ? -5.329 -4.435 -24.259 1.00 58.44 102 ASN A CA 1
ATOM 779 C C . ASN A 1 102 ? -5.711 -3.001 -23.840 1.00 58.44 102 ASN A C 1
ATOM 781 O O . ASN A 1 102 ? -5.043 -2.056 -24.263 1.00 58.44 102 ASN A O 1
ATOM 785 N N . SER A 1 103 ? -6.771 -2.815 -23.048 1.00 60.12 103 SER A N 1
ATOM 786 C CA . SER A 1 103 ? -7.137 -1.504 -22.506 1.00 60.12 103 SER A CA 1
ATOM 787 C C . SER A 1 103 ? -6.265 -1.165 -21.292 1.00 60.12 103 SER A C 1
ATOM 789 O O . SER A 1 103 ? -5.961 -2.048 -20.487 1.00 60.12 103 SER A O 1
ATOM 791 N N . PRO A 1 104 ? -5.845 0.103 -21.127 1.00 64.56 104 PRO A N 1
ATOM 792 C CA . PRO A 1 104 ? -5.082 0.506 -19.954 1.00 64.56 104 PRO A CA 1
ATOM 793 C C . PRO A 1 104 ? -5.941 0.371 -18.692 1.00 64.56 104 PRO A C 1
ATOM 795 O O . PRO A 1 104 ? -7.061 0.883 -18.647 1.00 64.56 104 PRO A O 1
ATOM 798 N N . ALA A 1 105 ? -5.394 -0.285 -17.662 1.00 71.75 105 ALA A N 1
ATOM 799 C CA . ALA A 1 105 ? -6.056 -0.414 -16.368 1.00 71.75 105 ALA A CA 1
ATOM 800 C C . ALA A 1 105 ? -6.423 0.976 -15.814 1.00 71.75 105 ALA A C 1
ATOM 802 O O . ALA A 1 105 ? -5.579 1.883 -15.867 1.00 71.75 105 ALA A O 1
ATOM 803 N N . PRO A 1 106 ? -7.645 1.167 -15.287 1.00 76.69 106 PRO A N 1
ATOM 804 C CA . PRO A 1 106 ? -8.085 2.461 -14.789 1.00 76.69 106 PRO A CA 1
ATOM 805 C C . PRO A 1 106 ? -7.279 2.886 -13.558 1.00 76.69 106 PRO A C 1
ATOM 807 O O . PRO A 1 106 ? -6.864 2.065 -12.737 1.00 76.69 106 PRO A O 1
ATOM 810 N N . TYR A 1 107 ? -7.049 4.195 -13.455 1.00 81.19 107 TYR A N 1
ATOM 811 C CA . TYR A 1 107 ? -6.313 4.815 -12.357 1.00 81.19 107 TYR A CA 1
ATOM 812 C C . TYR A 1 107 ? -7.089 4.707 -11.038 1.00 81.19 107 TYR A C 1
ATOM 814 O O . TYR A 1 107 ? -8.286 4.994 -10.989 1.00 81.19 107 TYR A O 1
ATOM 822 N N . LEU A 1 108 ? -6.405 4.341 -9.956 1.00 82.00 108 LEU A N 1
ATOM 823 C CA . LEU A 1 108 ? -6.979 4.253 -8.617 1.00 82.00 108 LEU A CA 1
ATOM 824 C C . LEU A 1 108 ? -6.636 5.475 -7.773 1.00 82.00 108 LEU A C 1
ATOM 826 O O . LEU A 1 108 ? -7.543 6.223 -7.418 1.00 82.00 108 LEU A O 1
ATOM 830 N N . ALA A 1 109 ? -5.368 5.671 -7.422 1.00 85.00 109 ALA A N 1
ATOM 831 C CA . ALA A 1 109 ? -4.917 6.743 -6.535 1.00 85.00 109 ALA A CA 1
ATOM 832 C C . ALA A 1 109 ? -3.398 6.926 -6.606 1.00 85.00 109 ALA A C 1
ATOM 834 O O . ALA A 1 109 ? -2.690 6.038 -7.082 1.00 85.00 109 ALA A O 1
ATOM 835 N N . THR A 1 110 ? -2.901 8.049 -6.080 1.00 87.38 110 THR A N 1
ATOM 836 C CA . THR A 1 110 ? -1.482 8.214 -5.750 1.00 87.38 110 THR A CA 1
ATOM 837 C C . THR A 1 110 ? -1.267 7.986 -4.259 1.00 87.38 110 THR A C 1
ATOM 839 O O . THR A 1 110 ? -2.037 8.507 -3.452 1.00 87.38 110 THR A O 1
ATOM 842 N N . ILE A 1 111 ? -0.186 7.304 -3.884 1.00 88.25 111 ILE A N 1
ATOM 843 C CA . ILE A 1 111 ? 0.362 7.303 -2.524 1.00 88.25 111 ILE A CA 1
ATOM 844 C C . ILE A 1 111 ? 1.660 8.115 -2.519 1.00 88.25 111 ILE A C 1
ATOM 846 O O . ILE A 1 111 ? 2.579 7.829 -3.285 1.00 88.25 111 ILE A O 1
ATOM 850 N N . GLY A 1 112 ? 1.735 9.134 -1.667 1.00 87.25 112 GLY A N 1
ATOM 851 C CA . GLY A 1 112 ? 2.951 9.903 -1.401 1.00 87.25 112 GLY A CA 1
ATOM 852 C C . GLY A 1 112 ? 3.731 9.309 -0.233 1.00 87.25 112 GLY A C 1
ATOM 853 O O . GLY A 1 112 ? 3.135 8.989 0.798 1.00 87.25 112 GLY A O 1
ATOM 854 N N . LEU A 1 113 ? 5.049 9.173 -0.392 1.00 86.62 113 LEU A N 1
ATOM 855 C CA . LEU A 1 113 ? 5.958 8.590 0.595 1.00 86.62 113 LEU A CA 1
ATOM 856 C C . LEU A 1 113 ? 7.035 9.577 1.047 1.00 86.62 113 LEU A C 1
ATOM 858 O O . LEU A 1 113 ? 7.488 10.428 0.275 1.00 86.62 113 LEU A O 1
ATOM 862 N N . ASP A 1 114 ? 7.509 9.407 2.279 1.00 83.62 114 ASP A N 1
ATOM 863 C CA . ASP A 1 114 ? 8.727 10.061 2.759 1.00 83.62 114 ASP A CA 1
ATOM 864 C C . ASP A 1 114 ? 10.010 9.414 2.188 1.00 83.62 114 ASP A C 1
ATOM 866 O O . ASP A 1 114 ? 9.975 8.424 1.454 1.00 83.62 114 ASP A O 1
ATOM 870 N N . GLY A 1 115 ? 11.175 9.975 2.529 1.00 78.19 115 GLY A N 1
ATOM 871 C CA . GLY A 1 115 ? 12.473 9.445 2.089 1.00 78.19 115 GLY A CA 1
ATOM 872 C C . GLY A 1 115 ? 12.859 8.088 2.695 1.00 78.19 115 GLY A C 1
ATOM 873 O O . GLY A 1 115 ? 13.821 7.476 2.236 1.00 78.19 115 GLY A O 1
ATOM 874 N N . GLN A 1 116 ? 12.141 7.620 3.718 1.00 76.50 116 GLN A N 1
ATOM 875 C CA . GLN A 1 116 ? 12.310 6.297 4.326 1.00 76.50 116 GLN A CA 1
ATOM 876 C C . GLN A 1 116 ? 11.332 5.263 3.745 1.00 76.50 116 GLN A C 1
ATOM 878 O O . GLN A 1 116 ? 11.494 4.069 3.990 1.00 76.50 116 GLN A O 1
ATOM 883 N N . GLY A 1 117 ? 10.365 5.697 2.933 1.00 80.38 117 GLY A N 1
ATOM 884 C CA . GLY A 1 117 ? 9.339 4.856 2.329 1.00 80.38 117 GLY A CA 1
ATOM 885 C C . GLY A 1 117 ? 8.068 4.711 3.152 1.00 80.38 117 GLY A C 1
ATOM 886 O O . GLY A 1 117 ? 7.252 3.859 2.822 1.00 80.38 117 GLY A O 1
ATOM 887 N N . ARG A 1 118 ? 7.870 5.537 4.184 1.00 83.62 118 ARG A N 1
ATOM 888 C CA . ARG A 1 118 ? 6.616 5.558 4.943 1.00 83.62 118 ARG A CA 1
ATOM 889 C C . ARG A 1 118 ? 5.547 6.287 4.151 1.00 83.62 118 ARG A C 1
ATOM 891 O O . ARG A 1 118 ? 5.814 7.355 3.589 1.00 83.62 118 ARG A O 1
ATOM 898 N N . ALA A 1 119 ? 4.339 5.730 4.133 1.00 84.56 119 ALA A N 1
ATOM 899 C CA . ALA A 1 119 ? 3.183 6.420 3.583 1.00 84.56 119 ALA A CA 1
ATOM 900 C C . ALA A 1 119 ? 2.966 7.743 4.328 1.00 84.56 119 ALA A C 1
ATOM 902 O O . ALA A 1 119 ? 3.082 7.809 5.546 1.00 84.56 119 ALA A O 1
ATOM 903 N N . ARG A 1 120 ? 2.704 8.813 3.575 1.00 81.00 120 ARG A N 1
ATOM 904 C CA . ARG A 1 120 ? 2.389 10.140 4.118 1.00 81.00 120 ARG A CA 1
ATOM 905 C C . ARG A 1 120 ? 1.015 10.610 3.716 1.00 81.00 120 ARG A C 1
ATOM 907 O O . ARG A 1 120 ? 0.422 11.417 4.422 1.00 81.00 120 ARG A O 1
ATOM 914 N N . ARG A 1 121 ? 0.530 10.209 2.548 1.00 80.81 121 ARG A N 1
ATOM 915 C CA . ARG A 1 121 ? -0.766 10.644 2.033 1.00 80.81 121 ARG A CA 1
ATOM 916 C C . ARG A 1 121 ? -1.236 9.765 0.896 1.00 80.81 121 ARG A C 1
ATOM 918 O O . ARG A 1 121 ? -0.415 9.243 0.149 1.00 80.81 121 ARG A O 1
ATOM 925 N N . VAL A 1 122 ? -2.547 9.718 0.713 1.00 82.56 122 VAL A N 1
ATOM 926 C CA . VAL A 1 122 ? -3.188 9.236 -0.509 1.00 82.56 122 VAL A CA 1
ATOM 927 C C . VAL A 1 122 ? -3.925 10.396 -1.167 1.00 82.56 122 VAL A C 1
ATOM 929 O O . VAL A 1 122 ? -4.470 11.262 -0.487 1.00 82.56 122 VAL A O 1
ATOM 932 N N . PHE A 1 123 ? -3.898 10.499 -2.489 1.00 78.62 123 PHE A N 1
ATOM 933 C CA . PHE A 1 123 ? -4.565 11.609 -3.169 1.00 78.62 123 PHE A CA 1
ATOM 934 C C . PHE A 1 123 ? -4.935 11.287 -4.616 1.00 78.62 123 PHE A C 1
ATOM 936 O O . PHE A 1 123 ? -4.424 10.347 -5.226 1.00 78.62 123 PHE A O 1
ATOM 943 N N . LEU A 1 124 ? -5.828 12.113 -5.166 1.00 74.31 124 LEU A N 1
ATOM 944 C CA . LEU A 1 124 ? -6.132 12.195 -6.592 1.00 74.31 124 LEU A CA 1
ATOM 945 C C . LEU A 1 124 ? -5.817 13.610 -7.076 1.00 74.31 124 LEU A C 1
ATOM 947 O O . LEU A 1 124 ? -6.420 14.575 -6.607 1.00 74.31 124 LEU A O 1
ATOM 951 N N . SER A 1 125 ? -4.886 13.769 -8.022 1.00 64.50 125 SER A N 1
ATOM 952 C CA . SER A 1 125 ? -4.673 15.091 -8.625 1.00 64.50 125 SER A CA 1
ATOM 953 C C . SER A 1 125 ? -5.862 15.506 -9.498 1.00 64.50 125 SER A C 1
ATOM 955 O O . SER A 1 125 ? -6.563 14.663 -10.055 1.00 64.50 125 SER A O 1
ATOM 957 N N . ASP A 1 126 ? -6.057 16.815 -9.689 1.00 58.06 126 ASP A N 1
ATOM 958 C CA . ASP A 1 126 ? -7.099 17.358 -10.577 1.00 58.06 126 ASP A CA 1
ATOM 959 C C . ASP A 1 126 ? -7.013 16.820 -12.012 1.00 58.06 126 ASP A C 1
ATOM 961 O O . ASP A 1 126 ? -8.031 16.689 -12.687 1.00 58.06 126 ASP A O 1
ATOM 965 N N . ALA A 1 127 ? -5.800 16.539 -12.497 1.00 61.72 127 ALA A N 1
ATOM 966 C CA . ALA A 1 127 ? -5.586 15.978 -13.826 1.00 61.72 127 ALA A CA 1
ATOM 967 C C . ALA A 1 127 ? -6.026 14.509 -13.876 1.00 61.72 127 ALA A C 1
ATOM 969 O O . ALA A 1 127 ? -6.791 14.133 -14.757 1.00 61.72 127 ALA A O 1
ATOM 970 N N . GLN A 1 128 ? -5.617 13.712 -12.885 1.00 64.88 128 GLN A N 1
ATOM 971 C CA . GLN A 1 128 ? -5.997 12.302 -12.778 1.00 64.88 128 GLN A CA 1
ATOM 972 C C . GLN A 1 128 ? -7.502 12.150 -12.558 1.00 64.88 128 GLN A C 1
ATOM 974 O O . GLN A 1 128 ? -8.132 11.332 -13.211 1.00 64.88 128 GLN A O 1
ATOM 979 N N . ALA A 1 129 ? -8.114 12.996 -11.728 1.00 60.12 129 ALA A N 1
ATOM 980 C CA . ALA A 1 129 ? -9.547 12.953 -11.470 1.00 60.12 129 ALA A CA 1
ATOM 981 C C . ALA A 1 129 ? -10.420 13.288 -12.693 1.00 60.12 129 ALA A C 1
ATOM 983 O O . ALA A 1 129 ? -11.594 12.928 -12.700 1.00 60.12 129 ALA A O 1
ATOM 984 N N . ARG A 1 130 ? -9.874 13.984 -13.702 1.00 55.12 130 ARG A N 1
ATOM 985 C CA . ARG A 1 130 ? -10.543 14.248 -14.991 1.00 55.12 130 ARG A CA 1
ATOM 986 C C . ARG A 1 130 ? -10.312 13.140 -16.018 1.00 55.12 130 ARG A C 1
ATOM 988 O O . ARG A 1 130 ? -11.142 12.979 -16.902 1.00 55.12 130 ARG A O 1
ATOM 995 N N . ASP A 1 131 ? -9.185 12.438 -15.910 1.00 54.81 131 ASP A N 1
ATOM 996 C CA . ASP A 1 131 ? -8.794 11.317 -16.778 1.00 54.81 131 ASP A CA 1
ATOM 997 C C . ASP A 1 131 ? -9.457 9.993 -16.357 1.00 54.81 131 ASP A C 1
ATOM 999 O O . ASP A 1 131 ? -9.589 9.064 -17.152 1.00 54.81 131 ASP A O 1
ATOM 1003 N N . LEU A 1 132 ? -9.953 9.915 -15.114 1.00 55.84 132 LEU A N 1
ATOM 1004 C CA . LEU A 1 132 ? -10.904 8.884 -14.713 1.00 55.84 132 LEU A CA 1
ATOM 1005 C C . LEU A 1 132 ? -12.102 8.936 -15.672 1.00 55.84 132 LEU A C 1
ATOM 1007 O O . LEU A 1 132 ? -12.901 9.869 -15.626 1.00 55.84 132 LEU A O 1
ATOM 1011 N N . ASN A 1 133 ? -12.265 7.905 -16.500 1.00 47.00 133 ASN A N 1
ATOM 1012 C CA . ASN A 1 133 ? -13.518 7.546 -17.172 1.00 47.00 133 ASN A CA 1
ATOM 1013 C C . ASN A 1 133 ? -14.613 7.227 -16.121 1.00 47.00 133 ASN A C 1
ATOM 1015 O O . ASN A 1 133 ? -15.096 6.103 -16.017 1.00 47.00 133 ASN A O 1
ATOM 1019 N N . ASN A 1 134 ? -14.984 8.206 -15.294 1.00 45.25 134 ASN A N 1
ATOM 1020 C CA . ASN A 1 134 ? -15.996 8.115 -14.254 1.00 45.25 134 ASN A CA 1
ATOM 1021 C C . ASN A 1 134 ? -16.986 9.284 -14.422 1.00 45.25 134 ASN A C 1
ATOM 1023 O O . ASN A 1 134 ? -16.702 10.393 -13.975 1.00 45.25 134 ASN A O 1
ATOM 1027 N N . PRO A 1 135 ? -18.150 9.072 -15.064 1.00 39.50 135 PRO A N 1
ATOM 1028 C CA . PRO A 1 135 ? -19.181 10.096 -15.232 1.00 39.50 135 PRO A CA 1
ATOM 1029 C C . PRO A 1 135 ? -20.077 10.264 -13.987 1.00 39.50 135 PRO A C 1
ATOM 1031 O O . PRO A 1 135 ? -21.187 10.783 -14.096 1.00 39.50 135 PRO A O 1
ATOM 1034 N N . GLY A 1 136 ? -19.645 9.794 -12.812 1.00 37.09 136 GLY A N 1
ATOM 1035 C CA . GLY A 1 136 ? -20.384 9.983 -11.565 1.00 37.09 136 GLY A CA 1
ATOM 1036 C C . GLY A 1 136 ? -20.312 11.435 -11.070 1.00 37.09 136 GLY A C 1
ATOM 1037 O O . GLY A 1 136 ? -19.274 12.084 -11.234 1.00 37.09 136 GLY A O 1
ATOM 1038 N N . PRO A 1 137 ? -21.386 11.976 -10.467 1.00 36.97 137 PRO A N 1
ATOM 1039 C CA . PRO A 1 137 ? -21.347 13.293 -9.845 1.00 36.97 137 PRO A CA 1
ATOM 1040 C C . PRO A 1 137 ? -20.242 13.342 -8.779 1.00 36.97 137 PRO A C 1
ATOM 1042 O O . PRO A 1 137 ? -19.954 12.363 -8.094 1.00 36.97 137 PRO A O 1
ATOM 1045 N N . GLN A 1 138 ? -19.582 14.496 -8.692 1.00 48.91 138 GLN A N 1
ATOM 1046 C CA . GLN A 1 138 ? -18.422 14.747 -7.838 1.00 48.91 138 GLN A CA 1
ATOM 1047 C C . GLN A 1 138 ? -18.599 14.171 -6.419 1.00 48.91 138 GLN A C 1
ATOM 1049 O O . GLN A 1 138 ? -19.474 14.616 -5.683 1.00 48.91 138 GLN A O 1
ATOM 1054 N N . GLY A 1 139 ? -17.731 13.234 -6.022 1.00 48.06 139 GLY A N 1
ATOM 1055 C CA . GLY A 1 139 ? -17.615 12.786 -4.628 1.00 48.06 139 GLY A CA 1
ATOM 1056 C C . GLY A 1 139 ? -18.461 11.577 -4.210 1.00 48.06 139 GLY A C 1
ATOM 1057 O O . GLY A 1 139 ? -18.486 11.269 -3.022 1.00 48.06 139 GLY A O 1
ATOM 1058 N N . GLU A 1 140 ? -19.122 10.869 -5.131 1.00 51.91 140 GLU A N 1
ATOM 1059 C CA . GLU A 1 140 ? -19.789 9.602 -4.795 1.00 51.91 140 GLU A CA 1
ATOM 1060 C C . GLU A 1 140 ? -18.835 8.401 -4.883 1.00 51.91 140 GLU A C 1
ATOM 1062 O O . GLU A 1 140 ? -18.200 8.147 -5.912 1.00 51.91 140 GLU A O 1
ATOM 1067 N N . VAL A 1 141 ? -18.771 7.625 -3.796 1.00 61.50 141 VAL A N 1
ATOM 1068 C CA . VAL A 1 141 ? -18.096 6.324 -3.766 1.00 61.50 141 VAL A CA 1
ATOM 1069 C C . VAL A 1 141 ? -18.814 5.384 -4.735 1.00 61.50 141 VAL A C 1
ATOM 1071 O O . VAL A 1 141 ? -19.927 4.931 -4.474 1.00 61.50 141 VAL A O 1
ATOM 1074 N N . SER A 1 142 ? -18.186 5.078 -5.869 1.00 68.50 142 SER A N 1
ATOM 1075 C CA . SER A 1 142 ? -18.753 4.139 -6.838 1.00 68.50 142 SER A CA 1
ATOM 1076 C C . SER A 1 142 ? -18.493 2.696 -6.410 1.00 68.50 142 SER A C 1
ATOM 1078 O O . SER A 1 142 ? -17.361 2.331 -6.088 1.00 68.50 142 SER A O 1
ATOM 1080 N N . ALA A 1 143 ? -19.513 1.838 -6.509 1.00 73.94 143 ALA A N 1
ATOM 1081 C CA . ALA A 1 143 ? -19.365 0.395 -6.312 1.00 73.94 143 ALA A CA 1
ATOM 1082 C C . ALA A 1 143 ? -18.279 -0.209 -7.221 1.00 73.94 143 ALA A C 1
ATOM 1084 O O . ALA A 1 143 ? -17.612 -1.161 -6.837 1.00 73.94 143 ALA A O 1
ATOM 1085 N N . ALA A 1 144 ? -18.058 0.362 -8.413 1.00 76.19 144 ALA A N 1
ATOM 1086 C CA . ALA A 1 144 ? -16.978 -0.072 -9.294 1.00 76.19 144 ALA A CA 1
ATOM 1087 C C . ALA A 1 144 ? -15.592 0.181 -8.680 1.00 76.19 144 ALA A C 1
ATOM 1089 O O . ALA A 1 144 ? -14.732 -0.686 -8.774 1.00 76.19 144 ALA A O 1
ATOM 1090 N N . ARG A 1 145 ? -15.403 1.325 -8.011 1.00 78.12 145 ARG A N 1
ATOM 1091 C CA . ARG A 1 145 ? -14.148 1.671 -7.335 1.00 78.12 145 ARG A CA 1
ATOM 1092 C C . ARG A 1 145 ? -13.900 0.778 -6.129 1.00 78.12 145 ARG A C 1
ATOM 1094 O O . ARG A 1 145 ? -12.788 0.296 -5.980 1.00 78.12 145 ARG A O 1
ATOM 1101 N N . ILE A 1 146 ? -14.931 0.515 -5.323 1.00 83.12 146 ILE A N 1
ATOM 1102 C CA . ILE A 1 146 ? -14.843 -0.452 -4.218 1.00 83.12 146 ILE A CA 1
ATOM 1103 C C . ILE A 1 146 ? -14.397 -1.817 -4.756 1.00 83.12 146 ILE A C 1
ATOM 1105 O O . ILE A 1 146 ? -13.385 -2.331 -4.307 1.00 83.12 146 ILE A O 1
ATOM 1109 N N . CYS A 1 147 ? -15.046 -2.340 -5.806 1.00 84.88 147 CYS A N 1
ATOM 1110 C CA . CYS A 1 147 ? -14.630 -3.612 -6.408 1.00 84.88 147 CYS A CA 1
ATOM 1111 C C . CYS A 1 147 ? -13.181 -3.602 -6.921 1.00 84.88 147 CYS A C 1
ATOM 1113 O O . CYS A 1 147 ? -12.527 -4.636 -6.897 1.00 84.88 147 CYS A O 1
ATOM 1115 N N . GLN A 1 148 ? -12.691 -2.472 -7.436 1.00 86.38 148 GLN A N 1
ATOM 1116 C CA . GLN A 1 148 ? -11.304 -2.362 -7.894 1.00 86.38 148 GLN A CA 1
ATOM 1117 C C . GLN A 1 148 ? -10.309 -2.318 -6.735 1.00 86.38 148 GLN A C 1
ATOM 1119 O O . GLN A 1 148 ? -9.223 -2.868 -6.858 1.00 86.38 148 GLN A O 1
ATOM 1124 N N . LEU A 1 149 ? -10.666 -1.663 -5.630 1.00 89.56 149 LEU A N 1
ATOM 1125 C CA . LEU A 1 149 ? -9.841 -1.634 -4.427 1.00 89.56 149 LEU A CA 1
ATOM 1126 C C . LEU A 1 149 ? -9.812 -3.011 -3.751 1.00 89.56 149 LEU A C 1
ATOM 1128 O O . LEU A 1 149 ? -8.730 -3.477 -3.420 1.00 89.56 149 LEU A O 1
ATOM 1132 N N . ASP A 1 150 ? -10.961 -3.687 -3.639 1.00 91.19 150 ASP A N 1
ATOM 1133 C CA . ASP A 1 150 ? -11.061 -5.053 -3.103 1.00 91.19 150 ASP A CA 1
ATOM 1134 C C . ASP A 1 150 ? -10.267 -6.078 -3.945 1.00 91.19 150 ASP A C 1
ATOM 1136 O O . ASP A 1 150 ? -9.834 -7.102 -3.427 1.00 91.19 150 ASP A O 1
ATOM 1140 N N . ALA A 1 151 ? -10.076 -5.822 -5.244 1.00 91.00 151 ALA A N 1
ATOM 1141 C CA . ALA A 1 151 ? -9.346 -6.709 -6.155 1.00 91.00 151 ALA A CA 1
ATOM 1142 C C . ALA A 1 151 ? -7.857 -6.357 -6.321 1.00 91.00 151 ALA A C 1
ATOM 1144 O O . ALA A 1 151 ? -7.133 -7.091 -6.997 1.00 91.00 151 ALA A O 1
ATOM 1145 N N . PHE A 1 152 ? -7.392 -5.233 -5.770 1.00 94.12 152 PHE A N 1
ATOM 1146 C CA . PHE A 1 152 ? -6.002 -4.823 -5.934 1.00 94.12 152 PHE A CA 1
ATOM 1147 C C . PHE A 1 152 ? -5.080 -5.722 -5.101 1.00 94.12 152 PHE A C 1
ATOM 1149 O O . PHE A 1 152 ? -5.098 -5.686 -3.874 1.00 94.12 152 PHE A O 1
ATOM 1156 N N . SER A 1 153 ? -4.236 -6.490 -5.780 1.00 94.75 153 SER A N 1
ATOM 1157 C CA . SER A 1 153 ? -3.209 -7.342 -5.176 1.00 94.75 153 SER A CA 1
ATOM 1158 C C . SER A 1 153 ? -2.044 -7.482 -6.147 1.00 94.75 153 SER A C 1
ATOM 1160 O O . SER A 1 153 ? -2.260 -7.612 -7.349 1.00 94.75 153 SER A O 1
ATOM 1162 N N . VAL A 1 154 ? -0.807 -7.437 -5.666 1.00 94.19 154 VAL A N 1
ATOM 1163 C CA . VAL A 1 154 ? 0.391 -7.696 -6.473 1.00 94.19 154 VAL A CA 1
ATOM 1164 C C . VAL A 1 154 ? 1.146 -8.856 -5.847 1.00 94.19 154 VAL A C 1
ATOM 1166 O O . VAL A 1 154 ? 1.762 -8.714 -4.7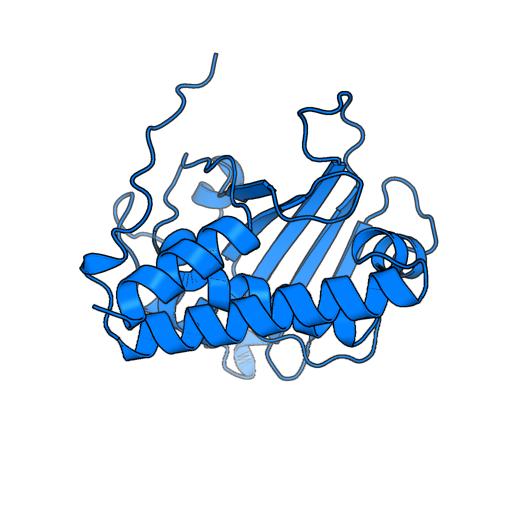92 1.00 94.19 154 VAL A O 1
ATOM 1169 N N . GLU A 1 155 ? 1.158 -9.993 -6.529 1.00 93.25 155 GLU A N 1
ATOM 1170 C CA . GLU A 1 155 ? 1.667 -11.266 -6.008 1.00 93.25 155 GLU A CA 1
ATOM 1171 C C . GLU A 1 155 ? 2.953 -11.684 -6.725 1.00 93.25 155 GLU A C 1
ATOM 1173 O O . GLU A 1 155 ? 3.223 -12.848 -7.016 1.00 93.25 155 GLU A O 1
ATOM 1178 N N . LEU A 1 156 ? 3.800 -10.695 -7.008 1.00 93.62 156 LEU A N 1
ATOM 1179 C CA . LEU A 1 156 ? 5.057 -10.895 -7.713 1.00 93.62 156 LEU A CA 1
ATOM 1180 C C . LEU A 1 156 ? 6.237 -10.975 -6.740 1.00 93.62 156 LEU A C 1
ATOM 1182 O O . LEU A 1 156 ? 6.311 -10.254 -5.746 1.00 93.62 156 LEU A O 1
ATOM 1186 N N . ALA A 1 157 ? 7.234 -11.795 -7.073 1.00 92.56 157 ALA A N 1
ATOM 1187 C CA . ALA A 1 157 ? 8.512 -11.792 -6.358 1.00 92.56 157 ALA A CA 1
ATOM 1188 C C . ALA A 1 157 ? 9.379 -10.568 -6.713 1.00 92.56 157 ALA A C 1
ATOM 1190 O O . ALA A 1 157 ? 10.163 -10.100 -5.890 1.00 92.56 157 ALA A O 1
ATOM 1191 N N . TYR A 1 158 ? 9.244 -10.053 -7.940 1.00 89.00 158 TYR A N 1
ATOM 1192 C CA . TYR A 1 158 ? 9.944 -8.861 -8.417 1.00 89.00 158 TYR A CA 1
ATOM 1193 C C . TYR A 1 158 ? 9.092 -7.603 -8.175 1.00 89.00 158 TYR A C 1
ATOM 1195 O O . TYR A 1 158 ? 7.907 -7.620 -8.508 1.00 89.00 158 TYR A O 1
ATOM 1203 N N . PRO A 1 159 ? 9.661 -6.496 -7.667 1.00 88.62 159 PRO A N 1
ATOM 1204 C CA . PRO A 1 159 ? 11.083 -6.305 -7.369 1.00 88.62 159 PRO A CA 1
ATOM 1205 C C . PRO A 1 159 ? 11.541 -6.932 -6.055 1.00 88.62 159 PRO A C 1
ATOM 1207 O O . PRO A 1 159 ? 12.697 -7.327 -5.934 1.00 88.62 159 PRO A O 1
ATOM 1210 N N . ASN A 1 160 ? 10.628 -7.030 -5.099 1.00 93.06 160 ASN A N 1
ATOM 1211 C CA . ASN A 1 160 ? 10.810 -7.704 -3.830 1.00 93.06 160 ASN A CA 1
ATOM 1212 C C . ASN A 1 160 ? 9.415 -8.119 -3.348 1.00 93.06 160 ASN A C 1
ATOM 1214 O O . ASN A 1 160 ? 8.493 -7.302 -3.355 1.00 93.06 160 ASN A O 1
ATOM 1218 N N . TRP A 1 161 ? 9.256 -9.375 -2.936 1.00 94.75 161 TRP A N 1
ATOM 1219 C CA . TRP A 1 161 ? 7.962 -9.903 -2.503 1.00 94.75 161 TRP A CA 1
ATOM 1220 C C . TRP A 1 161 ? 7.356 -9.098 -1.343 1.00 94.75 161 TRP A C 1
ATOM 1222 O O . TRP A 1 161 ? 6.180 -8.754 -1.394 1.00 94.75 161 TRP A O 1
ATOM 1232 N N . ALA A 1 162 ? 8.166 -8.695 -0.357 1.00 95.12 162 ALA A N 1
ATOM 1233 C CA . ALA A 1 162 ? 7.689 -7.899 0.775 1.00 95.12 162 ALA A CA 1
ATOM 1234 C C . ALA A 1 162 ? 7.204 -6.506 0.344 1.00 95.12 162 ALA A C 1
ATOM 1236 O O . ALA A 1 162 ? 6.274 -5.966 0.927 1.00 95.12 162 ALA A O 1
ATOM 1237 N N . VAL A 1 163 ? 7.795 -5.927 -0.705 1.00 93.88 163 VAL A N 1
ATOM 1238 C CA . VAL A 1 163 ? 7.365 -4.630 -1.253 1.00 93.88 163 VAL A CA 1
ATOM 1239 C C . VAL A 1 163 ? 6.012 -4.743 -1.955 1.00 93.88 163 VAL A C 1
ATOM 1241 O O . VAL A 1 163 ? 5.158 -3.872 -1.795 1.00 93.88 163 VAL A O 1
ATOM 1244 N N . ASN A 1 164 ? 5.804 -5.820 -2.712 1.00 95.38 164 ASN A N 1
ATOM 1245 C CA . ASN A 1 164 ? 4.538 -6.071 -3.398 1.00 95.38 164 ASN A CA 1
ATOM 1246 C C . ASN A 1 164 ? 3.412 -6.466 -2.427 1.00 95.38 164 ASN A C 1
ATOM 1248 O O . ASN A 1 164 ? 2.264 -6.054 -2.601 1.00 95.38 164 ASN A O 1
ATOM 1252 N N . LEU A 1 165 ? 3.746 -7.182 -1.353 1.00 96.12 165 LEU A N 1
ATOM 1253 C CA . LEU A 1 165 ? 2.811 -7.437 -0.263 1.00 96.12 165 LEU A CA 1
ATOM 1254 C C . LEU A 1 165 ? 2.460 -6.138 0.481 1.00 96.12 165 LEU A C 1
ATOM 1256 O O . LEU A 1 165 ? 1.285 -5.847 0.682 1.00 96.12 165 LEU A O 1
ATOM 1260 N N . TRP A 1 166 ? 3.461 -5.311 0.805 1.00 95.56 166 TRP A N 1
ATOM 1261 C CA . TRP A 1 166 ? 3.281 -4.021 1.481 1.00 95.56 166 TRP A CA 1
ATOM 1262 C C . TRP A 1 166 ? 2.348 -3.074 0.717 1.00 95.56 166 TRP A C 1
ATOM 1264 O O . TRP A 1 166 ? 1.442 -2.499 1.311 1.00 95.56 166 TRP A O 1
ATOM 1274 N N . ILE A 1 167 ? 2.518 -2.926 -0.602 1.00 94.38 167 ILE A N 1
ATOM 1275 C CA . ILE A 1 167 ? 1.663 -2.032 -1.405 1.00 94.38 167 ILE A CA 1
ATOM 1276 C C . ILE A 1 167 ? 0.222 -2.547 -1.500 1.00 94.38 167 ILE A C 1
ATOM 1278 O O . ILE A 1 167 ? -0.710 -1.748 -1.458 1.00 94.38 167 ILE A O 1
ATOM 1282 N N . SER A 1 168 ? 0.035 -3.866 -1.586 1.00 95.81 168 SER A N 1
ATOM 1283 C CA . SER A 1 168 ? -1.294 -4.489 -1.590 1.00 95.81 168 SER A CA 1
ATOM 1284 C C . SER A 1 168 ? -1.991 -4.274 -0.244 1.00 95.81 168 SER A C 1
ATOM 1286 O O . SER A 1 168 ? -3.131 -3.817 -0.190 1.00 95.81 168 SER A O 1
ATOM 1288 N N . ALA A 1 169 ? -1.260 -4.485 0.852 1.00 96.19 169 ALA A N 1
ATOM 1289 C CA . ALA A 1 169 ? -1.750 -4.259 2.204 1.00 96.19 169 ALA A CA 1
ATOM 1290 C C . ALA A 1 169 ? -2.052 -2.776 2.484 1.00 96.19 169 ALA A C 1
ATOM 1292 O O . ALA A 1 169 ? -3.054 -2.465 3.119 1.00 96.19 169 ALA A O 1
ATOM 1293 N N . LEU A 1 170 ? -1.275 -1.830 1.946 1.00 94.00 170 LEU A N 1
ATOM 1294 C CA . LEU A 1 170 ? -1.612 -0.406 2.044 1.00 94.00 170 LEU A CA 1
ATOM 1295 C C . LEU A 1 170 ? -2.964 -0.072 1.408 1.00 94.00 170 LEU A C 1
ATOM 1297 O O . LEU A 1 170 ? -3.698 0.760 1.943 1.00 94.00 170 LEU A O 1
ATOM 1301 N N . VAL A 1 171 ? -3.296 -0.695 0.274 1.00 93.38 171 VAL A N 1
ATOM 1302 C CA . VAL A 1 171 ? -4.602 -0.490 -0.365 1.00 93.38 171 VAL A CA 1
ATOM 1303 C C . VAL A 1 171 ? -5.729 -1.024 0.516 1.00 93.38 171 VAL A C 1
ATOM 1305 O O . VAL A 1 171 ? -6.741 -0.340 0.653 1.00 93.38 171 VAL A O 1
ATOM 1308 N N . GLY A 1 172 ? -5.534 -2.173 1.169 1.00 94.00 172 GLY A N 1
ATOM 1309 C CA . GLY A 1 172 ? -6.479 -2.714 2.153 1.00 94.00 172 GLY A CA 1
ATOM 1310 C C . GLY A 1 172 ? -6.645 -1.815 3.384 1.00 94.00 172 GLY A C 1
ATOM 1311 O O . GLY A 1 172 ? -7.765 -1.451 3.742 1.00 94.00 172 GLY A O 1
ATOM 1312 N N . LEU A 1 173 ? -5.536 -1.376 3.984 1.00 93.38 173 LEU A N 1
ATOM 1313 C CA . LEU A 1 173 ? -5.527 -0.508 5.165 1.00 93.38 173 LEU A CA 1
ATOM 1314 C C . LEU A 1 173 ? -6.265 0.813 4.915 1.00 93.38 173 LEU A C 1
ATOM 1316 O O . LEU A 1 173 ? -7.064 1.255 5.739 1.00 93.38 173 LEU A O 1
ATOM 1320 N N . PHE A 1 174 ? -6.014 1.440 3.766 1.00 89.81 174 PHE A N 1
ATOM 1321 C CA . PHE A 1 174 ? -6.610 2.727 3.408 1.00 89.81 174 PHE A CA 1
ATOM 1322 C C . PHE A 1 174 ? -7.824 2.592 2.500 1.00 89.81 174 PHE A C 1
ATOM 1324 O O . PHE A 1 174 ? -8.218 3.565 1.856 1.00 89.81 174 PHE A O 1
ATOM 1331 N N . HIS A 1 175 ? -8.439 1.410 2.442 1.00 90.50 175 HIS A N 1
ATOM 1332 C CA . HIS A 1 175 ? -9.537 1.139 1.526 1.00 90.50 175 HIS A CA 1
ATOM 1333 C C . HIS A 1 175 ? -10.670 2.182 1.639 1.00 90.50 175 HIS A C 1
ATOM 1335 O O . HIS A 1 175 ? -11.038 2.761 0.611 1.00 90.50 175 HIS A O 1
ATOM 1341 N N . PRO A 1 176 ? -11.217 2.513 2.832 1.00 87.75 176 PRO A N 1
ATOM 1342 C CA . PRO A 1 176 ? -12.263 3.533 2.945 1.00 87.75 176 PRO A CA 1
ATOM 1343 C C . PRO A 1 176 ? -11.814 4.929 2.493 1.00 87.75 176 PRO A C 1
ATOM 1345 O O . PRO A 1 176 ? -12.585 5.644 1.851 1.00 87.75 176 PRO A O 1
ATOM 1348 N N . GLN A 1 177 ? -10.576 5.319 2.807 1.00 84.94 177 GLN A N 1
ATOM 1349 C CA . GLN A 1 177 ? -9.991 6.610 2.440 1.00 84.94 177 GLN A CA 1
ATOM 1350 C C . GLN A 1 177 ? -9.864 6.701 0.918 1.00 84.94 177 GLN A C 1
ATOM 1352 O O . GLN A 1 177 ? -10.354 7.646 0.301 1.00 84.94 177 GLN A O 1
ATOM 1357 N N . LEU A 1 178 ? -9.296 5.661 0.300 1.00 84.38 178 LEU A N 1
ATOM 1358 C CA . LEU A 1 178 ? -9.140 5.523 -1.145 1.00 84.38 178 LEU A CA 1
ATOM 1359 C C . LEU A 1 178 ? -10.488 5.517 -1.866 1.00 84.38 178 LEU A C 1
ATOM 1361 O O . LEU A 1 178 ? -10.611 6.124 -2.934 1.00 84.38 178 LEU A O 1
ATOM 1365 N N . ALA A 1 179 ? -11.501 4.861 -1.299 1.00 83.12 179 ALA A N 1
ATOM 1366 C CA . ALA A 1 179 ? -12.852 4.819 -1.847 1.00 83.12 179 ALA A CA 1
ATOM 1367 C C . ALA A 1 179 ? -13.526 6.201 -1.825 1.00 83.12 179 ALA A C 1
ATOM 1369 O O . ALA A 1 179 ? -14.243 6.538 -2.766 1.00 83.12 179 ALA A O 1
ATOM 1370 N N . ALA A 1 180 ? -13.251 7.007 -0.796 1.00 78.50 180 ALA A N 1
ATOM 1371 C CA . ALA A 1 180 ? -13.800 8.349 -0.606 1.00 78.50 180 ALA A CA 1
ATOM 1372 C C . ALA A 1 180 ? -13.087 9.456 -1.411 1.00 78.50 180 ALA A C 1
ATOM 1374 O O . ALA A 1 180 ? -13.533 10.606 -1.388 1.00 78.50 180 ALA A O 1
ATOM 1375 N N . LEU A 1 181 ? -11.996 9.152 -2.126 1.00 74.94 181 LEU A N 1
ATOM 1376 C CA . LEU A 1 181 ? -11.289 10.146 -2.940 1.00 74.94 181 LEU A CA 1
ATOM 1377 C C . LEU A 1 181 ? -12.169 10.658 -4.097 1.00 74.94 181 LEU A C 1
ATOM 1379 O O . LEU A 1 181 ? -12.639 9.882 -4.930 1.00 74.94 181 LEU A O 1
ATOM 1383 N N . GLY A 1 182 ? -12.341 11.982 -4.179 1.00 64.12 182 GLY A N 1
ATOM 1384 C CA . GLY A 1 182 ? -13.051 12.680 -5.255 1.00 64.12 182 GLY A CA 1
ATOM 1385 C C . GLY A 1 182 ? -12.150 13.625 -6.061 1.00 64.12 182 GLY A C 1
ATOM 1386 O O . GLY A 1 182 ? -10.954 13.767 -5.799 1.00 64.12 182 GLY A O 1
ATOM 1387 N N . SER A 1 183 ? -12.721 14.296 -7.068 1.00 50.59 183 SER A N 1
ATOM 1388 C CA . SER A 1 183 ? -11.988 15.289 -7.864 1.00 50.59 183 SER A CA 1
ATOM 1389 C C . SER A 1 183 ? -11.534 16.478 -7.011 1.00 50.59 183 SER A C 1
ATOM 1391 O O . SER A 1 183 ? -12.351 17.124 -6.358 1.00 50.59 183 SER A O 1
ATOM 1393 N N . GLY A 1 184 ? -10.234 16.789 -7.045 1.00 48.78 184 GLY A N 1
ATOM 1394 C CA . GLY A 1 184 ? -9.634 17.899 -6.291 1.00 48.78 184 GLY A CA 1
ATOM 1395 C C . GLY A 1 184 ? -9.390 17.620 -4.810 1.00 48.78 184 GLY A C 1
ATOM 1396 O O . GLY A 1 184 ? -9.072 18.540 -4.051 1.00 48.78 184 GLY A O 1
ATOM 1397 N N . THR A 1 185 ? -9.513 16.361 -4.390 1.00 52.97 185 THR A N 1
ATOM 1398 C CA . THR A 1 185 ? -9.223 15.921 -3.026 1.00 52.97 185 THR A CA 1
ATOM 1399 C C . THR A 1 185 ? -7.738 15.569 -2.880 1.00 52.97 185 THR A C 1
ATOM 1401 O O . THR A 1 185 ? -7.240 14.619 -3.482 1.00 52.97 185 THR A O 1
ATOM 1404 N N . GLN A 1 186 ? -7.026 16.328 -2.044 1.00 50.75 186 GLN A N 1
ATOM 1405 C CA . GLN A 1 186 ? -5.708 15.953 -1.528 1.00 50.75 186 GLN A CA 1
ATOM 1406 C C . GLN A 1 186 ? -5.848 15.612 -0.046 1.00 50.75 186 GLN A C 1
ATOM 1408 O O . GLN A 1 186 ? -6.218 16.483 0.741 1.00 50.75 186 GLN A O 1
ATOM 1413 N N . GLU A 1 187 ? -5.540 14.377 0.340 1.00 54.59 187 GLU A N 1
ATOM 1414 C CA . GLU A 1 187 ? -5.385 14.017 1.749 1.00 54.59 187 GLU A CA 1
ATOM 1415 C C . GLU A 1 187 ? -3.935 14.279 2.180 1.00 54.59 187 GLU A C 1
ATOM 1417 O O . GLU A 1 187 ? -3.006 14.256 1.371 1.00 54.59 187 GLU A O 1
ATOM 1422 N N . THR A 1 188 ? -3.721 14.619 3.448 1.00 52.81 188 THR A N 1
ATOM 1423 C CA . THR A 1 188 ? -2.388 14.789 4.040 1.00 52.81 188 THR A CA 1
ATOM 1424 C C . THR A 1 188 ? -2.341 14.038 5.362 1.00 52.81 188 THR A C 1
ATOM 1426 O O . THR A 1 188 ? -3.277 14.155 6.144 1.00 52.81 188 THR A O 1
ATOM 1429 N N . ALA A 1 189 ? -1.211 13.367 5.601 1.00 54.41 189 ALA A N 1
ATOM 1430 C CA . ALA A 1 189 ? -0.792 12.685 6.825 1.00 54.41 189 ALA A CA 1
ATOM 1431 C C . ALA A 1 189 ? -1.622 11.449 7.188 1.00 54.41 189 ALA A C 1
ATOM 1433 O O . ALA A 1 189 ? -2.402 11.439 8.132 1.00 54.41 189 ALA A O 1
ATOM 1434 N N . ILE A 1 190 ? -1.367 10.392 6.427 1.00 65.00 190 ILE A N 1
ATOM 1435 C CA . ILE A 1 190 ? -1.683 9.019 6.778 1.00 65.00 190 ILE A CA 1
ATOM 1436 C C . ILE A 1 190 ? -0.462 8.439 7.490 1.00 65.00 190 ILE A C 1
ATOM 1438 O O . ILE A 1 190 ? 0.580 8.275 6.866 1.00 65.00 190 ILE A O 1
ATOM 1442 N N . ASP A 1 191 ? -0.582 8.170 8.785 1.00 77.50 191 ASP A N 1
ATOM 1443 C CA . ASP A 1 191 ? 0.400 7.397 9.543 1.00 77.50 191 ASP A CA 1
ATOM 1444 C C . ASP A 1 191 ? -0.176 5.992 9.757 1.00 77.50 191 ASP A C 1
ATOM 1446 O O . ASP A 1 191 ? -1.254 5.844 10.336 1.00 77.50 191 ASP A O 1
ATOM 1450 N N . THR A 1 192 ? 0.514 4.972 9.236 1.00 82.69 192 THR A N 1
ATOM 1451 C CA . THR A 1 192 ? 0.090 3.563 9.296 1.00 82.69 192 THR A CA 1
ATOM 1452 C C . THR A 1 192 ? -0.190 3.108 10.725 1.00 82.69 192 THR A C 1
ATOM 1454 O O . THR A 1 192 ? -1.210 2.468 10.972 1.00 82.69 192 THR A O 1
ATOM 1457 N N . GLU A 1 193 ? 0.686 3.447 11.671 1.00 85.62 193 GLU A N 1
ATOM 1458 C CA . GLU A 1 193 ? 0.560 2.995 13.056 1.00 85.62 193 GLU A CA 1
ATOM 1459 C C . GLU A 1 193 ? -0.567 3.741 13.769 1.00 85.62 193 GLU A C 1
ATOM 1461 O O . GLU A 1 193 ? -1.380 3.128 14.459 1.00 85.62 193 GLU A O 1
ATOM 1466 N N . ALA A 1 194 ? -0.686 5.053 13.552 1.00 86.00 194 ALA A N 1
ATOM 1467 C CA . ALA A 1 194 ? -1.804 5.822 14.091 1.00 86.00 194 ALA A CA 1
ATOM 1468 C C . ALA A 1 194 ? -3.152 5.316 13.553 1.00 86.00 194 ALA A C 1
ATOM 1470 O O . ALA A 1 194 ? -4.118 5.220 14.311 1.00 86.00 194 ALA A O 1
ATOM 1471 N N . GLN A 1 195 ? -3.214 4.960 12.265 1.00 87.12 195 GLN A N 1
ATOM 1472 C CA . GLN A 1 195 ? -4.407 4.373 11.662 1.00 87.12 195 GLN A CA 1
ATOM 1473 C C . GLN A 1 195 ? -4.722 3.007 12.282 1.00 87.12 195 GLN A C 1
ATOM 1475 O O . GLN A 1 195 ? -5.876 2.766 12.634 1.00 87.12 195 GLN A O 1
ATOM 1480 N N . ARG A 1 196 ? -3.721 2.133 12.450 1.00 90.69 196 ARG A N 1
ATOM 1481 C CA . ARG A 1 196 ? -3.892 0.822 13.091 1.00 90.69 196 ARG A CA 1
ATOM 1482 C C . ARG A 1 196 ? -4.456 0.958 14.501 1.00 90.69 196 ARG A C 1
ATOM 1484 O O . ARG A 1 196 ? -5.456 0.325 14.812 1.00 90.69 196 ARG A O 1
ATOM 1491 N N . LEU A 1 197 ? -3.862 1.828 15.320 1.00 90.06 197 LEU A N 1
ATOM 1492 C CA . LEU A 1 197 ? -4.309 2.081 16.692 1.00 90.06 197 LEU A CA 1
ATOM 1493 C C . LEU A 1 197 ? -5.737 2.640 16.741 1.00 90.06 197 LEU A C 1
ATOM 1495 O O . LEU A 1 197 ? -6.506 2.289 17.633 1.00 90.06 197 LEU A O 1
ATOM 1499 N N . ALA A 1 198 ? -6.108 3.495 15.784 1.00 89.50 198 ALA A N 1
ATOM 1500 C CA . ALA A 1 198 ? -7.476 3.986 15.674 1.00 89.50 198 ALA A CA 1
ATOM 1501 C C . ALA A 1 198 ? -8.462 2.855 15.340 1.00 89.50 198 ALA A C 1
ATOM 1503 O O . ALA A 1 198 ? -9.533 2.806 15.930 1.00 89.50 198 ALA A O 1
ATOM 1504 N N . ILE A 1 199 ? -8.099 1.935 14.438 1.00 91.00 199 ILE A N 1
ATOM 1505 C CA . ILE A 1 199 ? -8.920 0.763 1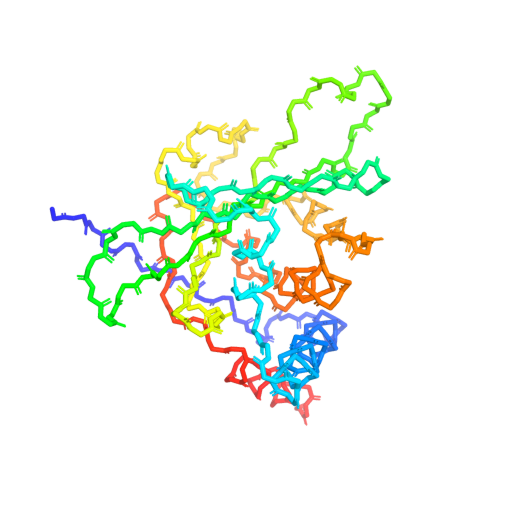4.092 1.00 91.00 199 ILE A CA 1
ATOM 1506 C C . ILE A 1 199 ? -9.049 -0.189 15.288 1.00 91.00 199 ILE A C 1
ATOM 1508 O O . ILE A 1 199 ? -10.156 -0.612 15.607 1.00 91.00 199 ILE A O 1
ATOM 1512 N N . GLU A 1 200 ? -7.942 -0.496 15.966 1.00 91.94 200 GLU A N 1
ATOM 1513 C CA . GLU A 1 200 ? -7.904 -1.366 17.150 1.00 91.94 200 GLU A CA 1
ATOM 1514 C C . GLU A 1 200 ? -8.841 -0.839 18.250 1.00 91.94 200 GLU A C 1
ATOM 1516 O O . GLU A 1 200 ? -9.681 -1.574 18.766 1.00 91.94 200 GLU A O 1
ATOM 1521 N N . ALA A 1 201 ? -8.814 0.473 18.504 1.00 91.75 201 ALA A N 1
ATOM 1522 C CA . ALA A 1 201 ? -9.720 1.119 19.450 1.00 91.75 201 ALA A CA 1
ATOM 1523 C C . ALA A 1 201 ? -11.211 1.036 19.056 1.00 91.75 201 ALA A C 1
ATOM 1525 O O . ALA A 1 201 ? -12.073 1.114 19.932 1.00 91.75 201 ALA A O 1
ATOM 1526 N N . GLU A 1 202 ? -11.541 0.910 17.767 1.00 92.88 202 GLU A N 1
ATOM 1527 C CA . GLU A 1 202 ? -12.918 0.655 17.321 1.00 92.88 202 GLU A CA 1
ATOM 1528 C C . GLU A 1 202 ? -13.319 -0.813 17.472 1.00 92.88 202 GLU A C 1
ATOM 1530 O O . GLU A 1 202 ? -14.472 -1.093 17.787 1.00 92.88 202 GLU A O 1
ATOM 1535 N N . LEU A 1 203 ? -12.392 -1.745 17.243 1.00 91.94 203 LEU A N 1
ATOM 1536 C CA . LEU A 1 203 ? -12.643 -3.184 17.353 1.00 91.94 203 LEU A CA 1
ATOM 1537 C C . LEU A 1 203 ? -12.879 -3.636 18.802 1.00 91.94 203 LEU A C 1
ATOM 1539 O O . LEU A 1 203 ? -13.633 -4.586 19.026 1.00 91.94 203 LEU A O 1
ATOM 1543 N N . ASP A 1 204 ? -12.267 -2.938 19.760 1.00 91.75 204 ASP A N 1
ATOM 1544 C CA . ASP A 1 204 ? -12.394 -3.196 21.199 1.00 91.75 204 ASP A CA 1
ATOM 1545 C C . ASP A 1 204 ? -13.682 -2.632 21.835 1.00 91.75 204 ASP A C 1
ATOM 1547 O O . ASP A 1 204 ? -13.962 -2.912 23.006 1.00 91.75 204 ASP A O 1
ATOM 1551 N N . ARG A 1 205 ? -14.460 -1.826 21.099 1.00 87.44 205 ARG A N 1
ATOM 1552 C CA . ARG A 1 205 ? -15.727 -1.237 21.571 1.00 87.44 205 ARG A CA 1
ATOM 1553 C C . ARG A 1 205 ? -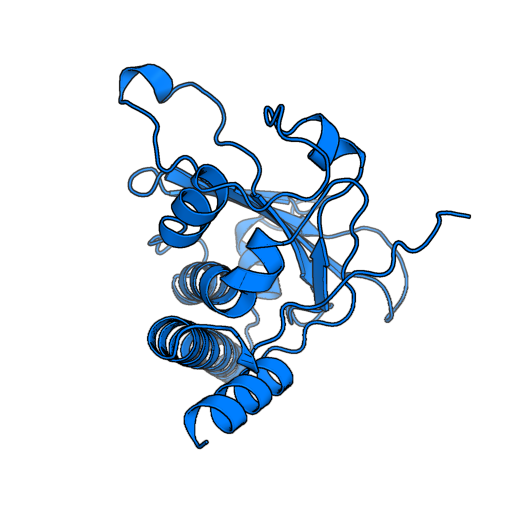16.932 -2.154 21.379 1.00 87.44 205 ARG A C 1
ATOM 1555 O O . ARG A 1 205 ? -17.800 -2.121 22.284 1.00 87.44 205 ARG A O 1
#

Sequence (205 aa):
MGRRGTFTTPDLTRLARARLEEMHDAAETVLECETVLSKSGMSVVSEWLRACAGARPARCEITDPETRSRYVFRVLDTGGPEEDACQIDLYCDARATPSEANSPAPYLATIGLDGQGRARRVFLSDAQARDLNNPGPQGEVSAARICQLDAFSVELAYPNWAVNLWISALVGLFHPQLAALGSGTQETAIDTEAQRLAIEAELDR

Foldseek 3Di:
DAPQPDDDQDDLLPDDLVLLVLLLVLLVLLVVLQVVQVVVVHALVNLQCVQLVVDVQRWDKDADLVLRKIKIKGADPDDDQQFFRIKIWIFGDLDDDPVCSPPRGQTQWMFGAGPRGFTWWIAAALVSLVVGPDPDPWFDQDPVNLSRLVSHADCDPPPHRSSRSNVNSVSSNCVVVSSRHTRPHTTGGDGSVVSSVVSVVSSVD

pLDDT: mean 78.53, std 16.93, range [30.75, 97.38]